Protein AF-E3QUU0-F1 (afdb_monomer_lite)

Radius of gyration: 34.32 Å; chains: 1; bounding box: 123×73×67 Å

Organism: Colletotrichum graminicola (strain M1.001 / M2 / FGSC 10212) (NCBI:txid645133)

Sequence (269 aa):
MKAAVILLALCVGRSSGSIHFFNAFPFRAAAGNSTETRGNNVVAQKGRLGEKVLPSDPSASVFDPPSEFGDSRPTGGCTGVWCERRQKTRNEIQAGSCISGRDRTTKSGNLCEFSCRYGFCLESLCECTARGARIAVPGEREVHVAAKDDADRDLNHLCQFSCKYGNCPEDVCTIRARPQPDYPVDYRERVREESARKCFIYKEPKHWEAQKQRCELACSKELEQARKEGRTFTAICVGFWPLDKPIPWQKLGEEHTVALGTCYCYHQQ

Structure (mmCIF, N/CA/C/O backbone):
data_AF-E3QUU0-F1
#
_entry.id   AF-E3QUU0-F1
#
loop_
_atom_site.group_PDB
_atom_site.id
_atom_site.type_symbol
_atom_site.label_atom_id
_atom_site.label_alt_id
_atom_site.label_comp_id
_atom_site.label_asym_id
_atom_site.label_entity_id
_atom_site.label_seq_id
_atom_site.pdbx_PDB_ins_code
_atom_site.Cartn_x
_atom_site.Cartn_y
_atom_site.Cartn_z
_atom_site.occupancy
_atom_site.B_iso_or_equiv
_atom_site.auth_seq_id
_atom_site.auth_comp_id
_atom_site.auth_asym_id
_atom_site.auth_atom_id
_atom_site.pdbx_PDB_model_num
ATOM 1 N N . MET A 1 1 ? 82.787 1.253 -13.641 1.00 37.00 1 MET A N 1
ATOM 2 C CA . MET A 1 1 ? 82.809 2.680 -13.234 1.00 37.00 1 MET A CA 1
ATOM 3 C C . MET A 1 1 ? 81.442 2.957 -12.607 1.00 37.00 1 MET A C 1
ATOM 5 O O . MET A 1 1 ? 80.468 2.517 -13.193 1.00 37.00 1 MET A O 1
ATOM 9 N N . LYS A 1 2 ? 81.334 3.312 -11.313 1.00 33.41 2 LYS A N 1
ATOM 10 C CA . LYS A 1 2 ? 81.182 4.703 -10.804 1.00 33.41 2 LYS A CA 1
ATOM 11 C C . LYS A 1 2 ? 80.224 5.541 -11.680 1.00 33.41 2 LYS A C 1
ATOM 13 O O . LYS A 1 2 ? 80.520 5.667 -12.858 1.00 33.41 2 LYS A O 1
ATOM 18 N N . ALA A 1 3 ? 79.156 6.182 -11.206 1.00 36.50 3 ALA A N 1
ATOM 19 C CA . ALA A 1 3 ? 78.490 6.247 -9.890 1.00 36.50 3 ALA A CA 1
ATOM 20 C C . ALA A 1 3 ? 77.002 6.673 -10.143 1.00 36.50 3 ALA A C 1
ATOM 22 O O . ALA A 1 3 ? 76.623 6.766 -11.306 1.00 36.50 3 ALA A O 1
ATOM 23 N N . ALA A 1 4 ? 76.090 6.932 -9.196 1.00 37.94 4 ALA A N 1
ATOM 24 C CA . ALA A 1 4 ? 76.155 7.091 -7.736 1.00 37.94 4 ALA A CA 1
ATOM 25 C C . ALA A 1 4 ? 74.800 6.706 -7.071 1.00 37.94 4 ALA A C 1
ATOM 27 O O . ALA A 1 4 ? 73.898 6.208 -7.737 1.00 37.94 4 ALA A O 1
ATOM 28 N N . VAL A 1 5 ? 74.653 6.978 -5.769 1.00 37.69 5 VAL A N 1
ATOM 29 C CA . VAL A 1 5 ? 73.402 6.938 -4.983 1.00 37.69 5 VAL A CA 1
ATOM 30 C C . VAL A 1 5 ? 73.206 8.311 -4.333 1.00 37.69 5 VAL A C 1
ATOM 32 O O . VAL A 1 5 ? 74.176 8.858 -3.813 1.00 37.69 5 VAL A O 1
ATOM 35 N N . ILE A 1 6 ? 71.975 8.833 -4.294 1.00 40.75 6 ILE A N 1
ATOM 36 C CA . ILE A 1 6 ? 71.545 9.862 -3.326 1.00 40.75 6 ILE A CA 1
ATOM 37 C C . ILE A 1 6 ? 70.217 9.404 -2.705 1.00 40.75 6 ILE A C 1
ATOM 39 O O . ILE A 1 6 ? 69.402 8.763 -3.365 1.00 40.75 6 ILE A O 1
ATOM 43 N N . LEU A 1 7 ? 70.055 9.668 -1.409 1.00 35.34 7 LEU A N 1
ATOM 44 C CA . LEU A 1 7 ? 69.057 9.084 -0.509 1.00 35.34 7 LEU A CA 1
ATOM 45 C C . LEU A 1 7 ? 68.412 10.203 0.337 1.00 35.34 7 LEU A C 1
ATOM 47 O O . LEU A 1 7 ? 69.000 11.276 0.449 1.00 35.34 7 LEU A O 1
ATOM 51 N N . LEU A 1 8 ? 67.288 9.888 1.003 1.00 35.19 8 LEU A N 1
ATOM 52 C CA . LEU A 1 8 ? 66.528 10.699 1.988 1.00 35.19 8 LEU A CA 1
ATOM 53 C C . LEU A 1 8 ? 65.557 11.756 1.388 1.00 35.19 8 LEU A C 1
ATOM 55 O O . LEU A 1 8 ? 65.848 12.349 0.361 1.00 35.19 8 LEU A O 1
ATOM 59 N N . ALA A 1 9 ? 64.372 12.022 1.968 1.00 36.31 9 ALA A N 1
ATOM 60 C CA . ALA A 1 9 ? 63.839 11.589 3.270 1.00 36.31 9 ALA A CA 1
ATOM 61 C C . ALA A 1 9 ? 62.324 11.249 3.282 1.00 36.31 9 ALA A C 1
ATOM 63 O O . ALA A 1 9 ? 61.500 11.960 2.723 1.00 36.31 9 ALA A O 1
ATOM 64 N N . LEU A 1 10 ? 62.006 10.169 4.006 1.00 36.34 10 LEU A N 1
ATOM 65 C CA . LEU A 1 10 ? 60.897 9.970 4.960 1.00 36.34 10 LEU A CA 1
ATOM 66 C C . LEU A 1 10 ? 59.613 10.832 4.876 1.00 36.34 10 LEU A C 1
ATOM 68 O O . LEU A 1 10 ? 59.622 12.023 5.176 1.00 36.34 10 LEU A O 1
ATOM 72 N N . CYS A 1 11 ? 58.468 10.141 4.817 1.00 34.50 11 CYS A N 1
ATOM 73 C CA . CYS A 1 11 ? 57.373 10.382 5.766 1.00 34.50 11 CYS A CA 1
ATOM 74 C C . CYS A 1 11 ? 56.768 9.050 6.237 1.00 34.50 11 CYS A C 1
ATOM 76 O O . CYS A 1 11 ? 56.644 8.101 5.466 1.00 34.50 11 CYS A O 1
ATOM 78 N N . VAL A 1 12 ? 56.445 8.971 7.530 1.00 38.41 12 VAL A N 1
ATOM 79 C CA . VAL A 1 12 ? 56.012 7.750 8.229 1.00 38.41 12 VAL A CA 1
ATOM 80 C C . VAL A 1 12 ? 54.505 7.801 8.485 1.00 38.41 12 VAL A C 1
ATOM 82 O O . VAL A 1 12 ? 54.002 8.805 8.975 1.00 38.41 12 VAL A O 1
ATOM 85 N N . GLY A 1 13 ? 53.802 6.692 8.240 1.00 31.94 13 GLY A N 1
ATOM 86 C CA . GLY A 1 13 ? 52.407 6.487 8.648 1.00 31.94 13 GLY A CA 1
ATOM 87 C C . GLY A 1 13 ? 52.161 5.009 8.959 1.00 31.94 13 GLY A C 1
ATOM 88 O O . GLY A 1 13 ? 52.315 4.164 8.083 1.00 31.94 13 GLY A O 1
ATOM 89 N N . ARG A 1 14 ? 51.849 4.682 10.220 1.00 38.72 14 ARG A N 1
ATOM 90 C CA . ARG A 1 14 ? 51.864 3.312 10.771 1.00 38.72 14 ARG A CA 1
ATOM 91 C C . ARG A 1 14 ? 50.617 3.051 11.622 1.00 38.72 14 ARG A C 1
ATOM 93 O O . ARG A 1 14 ? 50.450 3.724 12.631 1.00 38.72 14 ARG A O 1
ATOM 100 N N . SER A 1 15 ? 49.814 2.045 11.265 1.00 33.91 15 SER A N 1
ATOM 101 C CA . SER A 1 15 ? 48.864 1.322 12.143 1.00 33.91 15 SER A CA 1
ATOM 102 C C . SER A 1 15 ? 48.292 0.129 11.347 1.00 33.91 15 SER A C 1
ATOM 104 O O . SER A 1 15 ? 47.663 0.353 10.321 1.00 33.91 15 SER A O 1
ATOM 106 N N . SER A 1 16 ? 48.701 -1.127 11.565 1.00 37.28 16 SER A N 1
ATOM 107 C CA . SER A 1 16 ? 48.337 -2.039 12.674 1.00 37.28 16 SER A CA 1
ATOM 108 C C . SER A 1 16 ? 46.896 -2.578 12.582 1.00 37.28 16 SER A C 1
ATOM 110 O O . SER A 1 16 ? 45.948 -1.836 12.807 1.00 37.28 16 SER A O 1
ATOM 112 N N . GLY A 1 17 ? 46.732 -3.885 12.316 1.00 31.66 17 GLY A N 1
ATOM 113 C CA . GLY A 1 17 ? 45.420 -4.559 12.278 1.00 31.66 17 GLY A CA 1
ATOM 114 C C . GLY A 1 17 ? 45.507 -6.070 12.007 1.00 31.66 17 GLY A C 1
ATOM 115 O O . GLY A 1 17 ? 45.698 -6.486 10.872 1.00 31.66 17 GLY A O 1
ATOM 116 N N . SER A 1 18 ? 45.395 -6.869 13.068 1.00 35.62 18 SER A N 1
ATOM 117 C CA . SER A 1 18 ? 45.561 -8.329 13.183 1.00 35.62 18 SER A CA 1
ATOM 118 C C . SER A 1 18 ? 45.049 -9.237 12.049 1.00 35.62 18 SER A C 1
ATOM 120 O O . SER A 1 18 ? 43.899 -9.152 11.626 1.00 35.62 18 SER A O 1
ATOM 122 N N . ILE A 1 19 ? 45.861 -10.244 11.703 1.00 34.22 19 ILE A N 1
ATOM 123 C CA . ILE A 1 19 ? 45.423 -11.471 11.019 1.00 34.22 19 ILE A CA 1
ATOM 124 C C . ILE A 1 19 ? 44.888 -12.446 12.077 1.00 34.22 19 ILE A C 1
ATOM 126 O O . ILE A 1 19 ? 45.630 -12.823 12.983 1.00 34.22 19 ILE A O 1
ATOM 130 N N . HIS A 1 20 ? 43.645 -12.909 11.933 1.00 32.62 20 HIS A N 1
ATOM 131 C CA . HIS A 1 20 ? 43.120 -14.054 12.682 1.00 32.62 20 HIS A CA 1
ATOM 132 C C . HIS A 1 20 ? 42.850 -15.231 11.739 1.00 32.62 20 HIS A C 1
ATOM 134 O O . HIS A 1 20 ? 41.988 -15.164 10.866 1.00 32.62 20 HIS A O 1
ATOM 140 N N . PHE A 1 21 ? 43.565 -16.335 11.959 1.00 33.16 21 PHE A N 1
ATOM 141 C CA . PHE A 1 21 ? 43.096 -17.669 11.579 1.00 33.16 21 PHE A CA 1
ATOM 142 C C . PHE A 1 21 ? 41.827 -17.997 12.375 1.00 33.16 21 PHE A C 1
ATOM 144 O O . PHE A 1 21 ? 41.833 -17.759 13.578 1.00 33.16 21 PHE A O 1
ATOM 151 N N . PHE A 1 22 ? 40.822 -18.635 11.759 1.00 30.91 22 PHE A N 1
ATOM 152 C CA . PHE A 1 22 ? 40.114 -19.769 12.376 1.00 30.91 22 PHE A CA 1
ATOM 153 C C . PHE A 1 22 ? 39.277 -20.572 11.353 1.00 30.91 22 PHE A C 1
ATOM 155 O O . PHE A 1 22 ? 38.343 -20.061 10.751 1.00 30.91 22 PHE A O 1
ATOM 162 N N . ASN A 1 23 ? 39.649 -21.849 11.211 1.00 32.81 23 ASN A N 1
ATOM 163 C CA . ASN A 1 23 ? 38.895 -23.031 10.764 1.00 32.81 23 ASN A CA 1
ATOM 164 C C . ASN A 1 23 ? 37.903 -22.962 9.584 1.00 32.81 23 ASN A C 1
ATOM 166 O O . ASN A 1 23 ? 36.764 -22.520 9.705 1.00 32.81 23 ASN A O 1
ATOM 170 N N . ALA A 1 24 ? 38.272 -23.675 8.515 1.00 34.16 24 ALA A N 1
ATOM 171 C CA . ALA A 1 24 ? 37.313 -24.370 7.661 1.00 34.16 24 ALA A CA 1
ATOM 172 C C . ALA A 1 24 ? 36.796 -25.652 8.351 1.00 34.16 24 ALA A C 1
ATOM 174 O O . ALA A 1 24 ? 37.571 -26.362 8.993 1.00 34.16 24 ALA A O 1
ATOM 175 N N . PHE A 1 25 ? 35.519 -25.991 8.152 1.00 29.81 25 PHE A N 1
ATOM 176 C CA . PHE A 1 25 ? 34.964 -27.326 8.415 1.00 29.81 25 PHE A CA 1
ATOM 177 C C . PHE A 1 25 ? 33.944 -27.692 7.317 1.00 29.81 25 PHE A C 1
ATOM 179 O O . PHE A 1 25 ? 33.122 -26.843 6.970 1.00 29.81 25 PHE A O 1
ATOM 186 N N . PRO A 1 26 ? 33.972 -28.916 6.750 1.00 44.12 26 PRO A N 1
ATOM 187 C CA . PRO A 1 26 ? 33.093 -29.303 5.646 1.00 44.12 26 PRO A CA 1
ATOM 188 C C . PRO A 1 26 ? 31.901 -30.170 6.090 1.00 44.12 26 PRO A C 1
ATOM 190 O O . PRO A 1 26 ? 32.075 -31.151 6.807 1.00 44.12 26 PRO A O 1
ATOM 193 N N . PHE A 1 27 ? 30.711 -29.893 5.551 1.00 31.00 27 PHE A N 1
ATOM 194 C CA . PHE A 1 27 ? 29.578 -30.830 5.458 1.00 31.00 27 PHE A CA 1
ATOM 195 C C . PHE A 1 27 ? 28.912 -30.590 4.091 1.00 31.00 27 PHE A C 1
ATOM 197 O O . PHE A 1 27 ? 28.464 -29.485 3.815 1.00 31.00 27 PHE A O 1
ATOM 204 N N . ARG A 1 28 ? 29.091 -31.463 3.091 1.00 31.45 28 ARG A N 1
ATOM 205 C CA . ARG A 1 28 ? 28.549 -32.828 2.899 1.00 31.45 28 ARG A CA 1
ATOM 206 C C . ARG A 1 28 ? 27.078 -32.803 2.463 1.00 31.45 28 ARG A C 1
ATOM 208 O O . ARG A 1 28 ? 26.207 -32.359 3.197 1.00 31.45 28 ARG A O 1
ATOM 215 N N . ALA A 1 29 ? 26.846 -33.293 1.245 1.00 32.16 29 ALA A N 1
ATOM 216 C CA . ALA A 1 29 ? 25.560 -33.283 0.558 1.00 32.16 29 ALA A CA 1
ATOM 217 C C . ALA A 1 29 ? 24.521 -34.243 1.166 1.00 32.16 29 ALA A C 1
ATOM 219 O O . ALA A 1 29 ? 24.875 -35.269 1.751 1.00 32.16 29 ALA A O 1
ATOM 220 N N . ALA A 1 30 ? 23.246 -33.949 0.905 1.00 34.31 30 ALA A N 1
ATOM 221 C CA . ALA A 1 30 ? 22.124 -34.878 0.998 1.00 34.31 30 ALA A CA 1
ATOM 222 C C . ALA A 1 30 ? 21.246 -34.730 -0.259 1.00 34.31 30 ALA A C 1
ATOM 224 O O . ALA A 1 30 ? 21.165 -33.644 -0.833 1.00 34.31 30 ALA A O 1
ATOM 225 N N . ALA A 1 31 ? 20.638 -35.829 -0.703 1.00 31.95 31 ALA A N 1
ATOM 226 C CA . ALA A 1 31 ? 19.878 -35.923 -1.949 1.00 31.95 31 ALA A CA 1
ATOM 227 C C . ALA A 1 31 ? 18.398 -36.259 -1.692 1.00 31.95 31 ALA A C 1
ATOM 229 O O . ALA A 1 31 ? 18.047 -36.739 -0.616 1.00 31.95 31 ALA A O 1
ATOM 230 N N . GLY A 1 32 ? 17.565 -36.088 -2.722 1.00 28.52 32 GLY A N 1
ATOM 231 C CA . GLY A 1 32 ? 16.150 -36.478 -2.734 1.00 28.52 32 GLY A CA 1
ATOM 232 C C . GLY A 1 32 ? 15.180 -35.320 -2.427 1.00 28.52 32 GLY A C 1
ATOM 233 O O . GLY A 1 32 ? 15.544 -34.376 -1.739 1.00 28.52 32 GLY A O 1
ATOM 234 N N . ASN A 1 33 ? 13.935 -35.334 -2.914 1.00 30.58 33 ASN A N 1
ATOM 235 C CA . ASN A 1 33 ? 13.286 -36.377 -3.715 1.00 30.58 33 ASN A CA 1
ATOM 236 C C . ASN A 1 33 ? 12.201 -35.803 -4.652 1.00 30.58 33 ASN A C 1
ATOM 238 O O . AS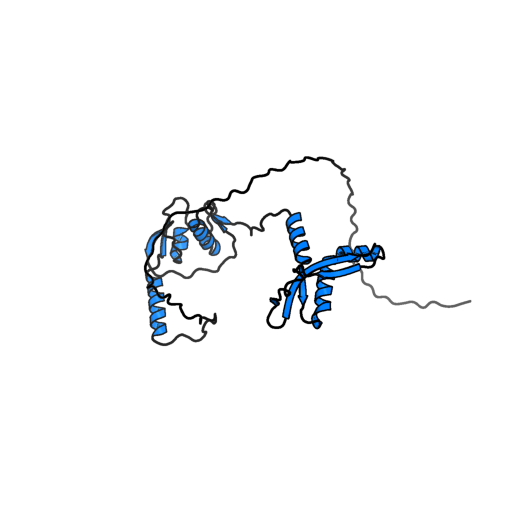N A 1 33 ? 11.697 -34.705 -4.427 1.00 30.58 33 ASN A O 1
ATOM 242 N N . SER A 1 34 ? 11.843 -36.563 -5.689 1.00 32.34 34 SER A N 1
ATOM 243 C CA . SER A 1 34 ? 10.792 -36.235 -6.661 1.00 32.34 34 SER A CA 1
ATOM 244 C C . SER A 1 34 ? 9.447 -36.863 -6.279 1.00 32.34 34 SER A C 1
ATOM 246 O O . SER A 1 34 ? 9.392 -38.069 -6.064 1.00 32.34 34 SER A O 1
ATOM 248 N N . THR A 1 35 ? 8.376 -36.064 -6.297 1.00 32.53 35 THR A N 1
ATOM 249 C CA . THR A 1 35 ? 6.951 -36.453 -6.436 1.00 32.53 35 THR A CA 1
ATOM 250 C C . THR A 1 35 ? 6.224 -35.194 -6.925 1.00 32.53 35 THR A C 1
ATOM 252 O O . THR A 1 35 ? 6.213 -34.192 -6.218 1.00 32.53 35 THR A O 1
ATOM 255 N N . GLU A 1 36 ? 5.829 -35.059 -8.189 1.00 31.75 36 GLU A N 1
ATOM 256 C CA . GLU A 1 36 ? 4.650 -35.665 -8.831 1.00 31.75 36 GLU A CA 1
ATOM 257 C C . GLU A 1 36 ? 3.333 -35.480 -8.052 1.00 31.75 36 GLU A C 1
ATOM 259 O O . GLU A 1 36 ? 3.015 -36.252 -7.150 1.00 31.75 36 GLU A O 1
ATOM 264 N N . THR A 1 37 ? 2.511 -34.520 -8.500 1.00 32.25 37 THR A N 1
ATOM 265 C CA . THR A 1 37 ? 1.069 -34.500 -8.205 1.00 32.25 37 THR A CA 1
ATOM 266 C C . THR A 1 37 ? 0.256 -33.999 -9.401 1.00 32.25 37 THR A C 1
ATOM 268 O O . THR A 1 37 ? 0.052 -32.808 -9.622 1.00 32.25 37 THR A O 1
ATOM 271 N N . ARG A 1 38 ? -0.198 -34.982 -10.182 1.00 30.58 38 ARG A N 1
ATOM 272 C CA . ARG A 1 38 ? -1.470 -35.065 -10.922 1.00 30.58 38 ARG A CA 1
ATOM 273 C C . ARG A 1 38 ? -2.454 -33.894 -10.695 1.00 30.58 38 ARG A C 1
ATOM 275 O O . ARG A 1 38 ? -2.877 -33.646 -9.569 1.00 30.58 38 ARG A O 1
ATOM 282 N N . GLY A 1 39 ? -2.868 -33.232 -11.778 1.00 30.09 39 GLY A N 1
ATOM 283 C CA . GLY A 1 39 ? -3.865 -32.152 -11.737 1.00 30.09 39 GLY A CA 1
ATOM 284 C C . GLY A 1 39 ? -5.319 -32.631 -11.617 1.00 30.09 39 GLY A C 1
ATOM 285 O O . GLY A 1 39 ? -5.592 -33.830 -11.606 1.00 30.09 39 GLY A O 1
ATOM 286 N N . ASN A 1 40 ? -6.259 -31.679 -11.598 1.00 33.84 40 ASN A N 1
ATOM 287 C CA . ASN A 1 40 ? -7.701 -31.929 -11.681 1.00 33.84 40 ASN A CA 1
ATOM 288 C C . ASN A 1 40 ? -8.403 -30.882 -12.563 1.00 33.84 40 ASN A C 1
ATOM 290 O O . ASN A 1 40 ? -8.191 -29.682 -12.407 1.00 33.84 40 ASN A O 1
ATOM 294 N N . ASN A 1 41 ? -9.273 -31.356 -13.458 1.00 33.50 41 ASN A N 1
ATOM 295 C CA . ASN A 1 41 ? -10.221 -30.541 -14.221 1.00 33.50 41 ASN A CA 1
ATOM 296 C C . ASN A 1 41 ? -11.538 -30.400 -13.444 1.00 33.50 41 ASN A C 1
ATOM 298 O O . ASN A 1 41 ? -12.108 -31.416 -13.057 1.00 33.50 41 ASN A O 1
ATOM 302 N N . VAL A 1 42 ? -12.084 -29.183 -13.344 1.00 33.34 42 VAL A N 1
ATOM 303 C CA . VAL A 1 42 ? -13.523 -28.930 -13.115 1.00 33.34 42 VAL A CA 1
ATOM 304 C C . VAL A 1 42 ? -13.901 -27.701 -13.955 1.00 33.34 42 VAL A C 1
ATOM 306 O O . VAL A 1 42 ? -13.531 -26.580 -13.632 1.00 33.34 42 VAL A O 1
ATOM 309 N N . VAL A 1 43 ? -14.344 -27.911 -15.197 1.00 32.09 43 VAL A N 1
ATOM 310 C CA . VAL A 1 43 ? -15.760 -27.845 -15.620 1.00 32.09 43 VAL A CA 1
ATOM 311 C C . VAL A 1 43 ? -16.416 -26.484 -15.353 1.00 32.09 43 VAL A C 1
ATOM 313 O O . VAL A 1 43 ? -16.779 -26.144 -14.232 1.00 32.09 43 VAL A O 1
ATOM 316 N N . ALA A 1 44 ? -16.648 -25.743 -16.438 1.00 29.92 44 ALA A N 1
ATOM 317 C CA . ALA A 1 44 ? -17.494 -24.557 -16.439 1.00 29.92 44 ALA A CA 1
ATOM 318 C C . ALA A 1 44 ? -18.980 -24.937 -16.314 1.00 29.92 44 ALA A C 1
ATOM 320 O O . ALA A 1 44 ? -19.442 -25.867 -16.978 1.00 29.92 44 ALA A O 1
ATOM 321 N N . GLN A 1 45 ? -19.751 -24.157 -15.555 1.00 32.44 45 GLN A N 1
ATOM 322 C CA . GLN A 1 45 ? -21.214 -24.184 -15.610 1.00 32.44 45 GLN A CA 1
ATOM 323 C C . GLN A 1 45 ? -21.786 -22.793 -15.886 1.00 32.44 45 GLN A C 1
ATOM 325 O O . GLN A 1 45 ? -21.289 -21.771 -15.421 1.00 32.44 45 GLN A O 1
ATOM 330 N N . LYS A 1 46 ? -22.840 -22.783 -16.702 1.00 31.22 46 LYS A N 1
ATOM 331 C CA . LYS A 1 46 ? -23.491 -21.604 -17.274 1.00 31.22 46 LYS A CA 1
ATOM 332 C C . LYS A 1 46 ? -24.945 -21.617 -16.804 1.00 31.22 46 LYS A C 1
ATOM 334 O O . LYS A 1 46 ? -25.722 -22.437 -17.279 1.00 31.22 46 LYS A O 1
ATOM 339 N N . GLY A 1 47 ? -25.294 -20.736 -15.868 1.00 29.02 47 GLY A N 1
ATOM 340 C CA . GLY A 1 47 ? -26.645 -20.584 -15.312 1.00 29.02 47 GLY A CA 1
ATOM 341 C C . GLY A 1 47 ? -27.196 -19.185 -15.586 1.00 29.02 47 GLY A C 1
ATOM 342 O O . GLY A 1 47 ? -26.448 -18.210 -15.554 1.00 29.02 47 GLY A O 1
ATOM 343 N N . ARG A 1 48 ? -28.485 -19.080 -15.920 1.00 30.14 48 ARG A N 1
ATOM 344 C CA . ARG A 1 48 ? -29.129 -17.867 -16.451 1.00 30.14 48 ARG A CA 1
ATOM 345 C C . ARG A 1 48 ? -30.527 -17.720 -15.850 1.00 30.14 48 ARG A C 1
ATOM 347 O O . ARG A 1 48 ? -31.298 -18.655 -16.005 1.00 30.14 48 ARG A O 1
ATOM 354 N N . LEU A 1 49 ? -30.847 -16.505 -15.377 1.00 28.14 49 LEU A N 1
ATOM 355 C CA . LEU A 1 49 ? -32.180 -15.993 -14.987 1.00 28.14 49 LEU A CA 1
ATOM 356 C C . LEU A 1 49 ? -32.889 -16.782 -13.857 1.00 28.14 49 LEU A C 1
ATOM 358 O O . LEU A 1 49 ? -32.921 -18.000 -13.863 1.00 28.14 49 LEU A O 1
ATOM 362 N N . GLY A 1 50 ? -33.528 -16.148 -12.877 1.00 27.88 50 GLY A N 1
ATOM 363 C CA . GLY A 1 50 ? -33.662 -14.717 -12.593 1.00 27.88 50 GLY A CA 1
ATOM 364 C C . GLY A 1 50 ? -34.959 -14.468 -11.826 1.00 27.88 50 GLY A C 1
ATOM 365 O O . GLY A 1 50 ? -35.973 -15.074 -12.158 1.00 27.88 50 GLY A O 1
ATOM 366 N N . GLU A 1 51 ? -34.954 -13.564 -10.846 1.00 32.28 51 GLU A N 1
ATOM 367 C CA . GLU A 1 51 ? -36.180 -13.183 -10.136 1.00 32.28 51 GLU A CA 1
ATOM 368 C C . GLU A 1 51 ? -36.277 -11.666 -9.947 1.00 32.28 51 GLU A C 1
ATOM 370 O O . GLU A 1 51 ? -35.281 -10.944 -10.018 1.00 32.28 51 GLU A O 1
ATOM 375 N N . LYS A 1 52 ? -37.515 -11.173 -9.874 1.00 30.94 52 LYS A N 1
ATOM 376 C CA . LYS A 1 52 ? -37.877 -9.793 -10.222 1.00 30.94 52 LYS A CA 1
ATOM 377 C C . LYS A 1 52 ? -37.813 -8.859 -9.016 1.00 30.94 52 LYS A C 1
ATOM 379 O O . LYS A 1 52 ? -38.362 -9.175 -7.968 1.00 30.94 52 LYS A O 1
ATOM 384 N N . VAL A 1 53 ? -37.322 -7.641 -9.241 1.00 33.91 53 VAL A N 1
ATOM 385 C CA . VAL A 1 53 ? -37.682 -6.462 -8.440 1.00 33.91 53 VAL A CA 1
ATOM 386 C C . VAL A 1 53 ? -38.242 -5.409 -9.399 1.00 33.91 53 VAL A C 1
ATOM 388 O O . VAL A 1 53 ? -37.637 -5.121 -10.431 1.00 33.91 53 VAL A O 1
ATOM 391 N N . LEU A 1 54 ? -39.436 -4.902 -9.089 1.00 34.72 54 LEU A N 1
ATOM 392 C CA . LEU A 1 54 ? -40.140 -3.825 -9.801 1.00 34.72 54 LEU A CA 1
ATOM 393 C C . LEU A 1 54 ? -40.134 -2.546 -8.923 1.00 34.72 54 LEU A C 1
ATOM 395 O O . LEU A 1 54 ? -39.664 -2.611 -7.787 1.00 34.72 54 LEU A O 1
ATOM 399 N N . PRO A 1 55 ? -40.491 -1.368 -9.466 1.00 39.03 55 PRO A N 1
ATOM 400 C CA . PRO A 1 55 ? -39.645 -0.184 -9.335 1.00 39.03 55 PRO A CA 1
ATOM 401 C C . PRO A 1 55 ? -39.986 0.706 -8.137 1.00 39.03 55 PRO A C 1
ATOM 403 O O . PRO A 1 55 ? -41.119 0.731 -7.666 1.00 39.03 55 PRO A O 1
ATOM 406 N N . SER A 1 56 ? -39.008 1.516 -7.731 1.00 34.66 56 SER A N 1
ATOM 407 C CA . SER A 1 56 ? -39.206 2.716 -6.911 1.00 34.66 56 SER A CA 1
ATOM 408 C C . SER A 1 56 ? -38.966 3.976 -7.747 1.00 34.66 56 SER A C 1
ATOM 410 O O . SER A 1 56 ? -38.049 4.003 -8.571 1.00 34.66 56 SER A O 1
ATOM 412 N N . ASP A 1 57 ? -39.784 5.003 -7.525 1.00 33.91 57 ASP A N 1
ATOM 413 C CA . ASP A 1 57 ? -39.934 6.169 -8.403 1.00 33.91 57 ASP A CA 1
ATOM 414 C C . ASP A 1 57 ? -38.698 7.085 -8.559 1.00 33.91 57 ASP A C 1
ATOM 416 O O . ASP A 1 57 ? -37.872 7.208 -7.648 1.00 33.91 57 ASP A O 1
ATOM 420 N N . PRO A 1 58 ? -38.577 7.794 -9.702 1.00 39.91 58 PRO A N 1
ATOM 421 C CA . PRO A 1 58 ? -37.446 8.663 -10.007 1.00 39.91 58 PRO A CA 1
ATOM 422 C C . PRO A 1 58 ? -37.648 10.097 -9.481 1.00 39.91 58 PRO A C 1
ATOM 424 O O . PRO A 1 58 ? -37.917 11.019 -10.251 1.00 39.91 58 PRO A O 1
ATOM 427 N N . SER A 1 59 ? -37.473 10.326 -8.176 1.00 40.97 59 SER A N 1
ATOM 428 C CA . SER A 1 59 ? -37.419 11.695 -7.629 1.00 40.97 59 SER A CA 1
ATOM 429 C C . SER A 1 59 ? -36.557 11.831 -6.368 1.00 40.97 59 SER A C 1
ATOM 431 O O . SER A 1 59 ? -37.037 12.195 -5.296 1.00 40.97 59 SER A O 1
ATOM 433 N N . ALA A 1 60 ? -35.255 11.582 -6.507 1.00 33.78 60 ALA A N 1
ATOM 434 C CA . ALA A 1 60 ? -34.244 12.031 -5.553 1.00 33.78 60 ALA A CA 1
ATOM 435 C C . ALA A 1 60 ? -33.047 12.588 -6.331 1.00 33.78 60 ALA A C 1
ATOM 437 O O . ALA A 1 60 ? -32.140 11.857 -6.723 1.00 33.78 60 ALA A O 1
ATOM 438 N N . SER A 1 61 ? -33.071 13.895 -6.601 1.00 37.91 61 SER A N 1
ATOM 439 C CA . SER A 1 61 ? -31.926 14.607 -7.165 1.00 37.91 61 SER A CA 1
ATOM 440 C C . SER A 1 61 ? -30.750 14.505 -6.199 1.00 37.91 61 SER A C 1
ATOM 442 O O . SER A 1 61 ? -30.827 15.020 -5.079 1.00 37.91 61 SER A O 1
ATOM 444 N N . VAL A 1 62 ? -29.667 13.864 -6.639 1.00 34.06 62 VAL A N 1
ATOM 445 C CA . VAL A 1 62 ? -28.385 13.894 -5.936 1.00 34.06 62 VAL A CA 1
ATOM 446 C C . VAL A 1 62 ? -27.943 15.354 -5.860 1.00 34.06 62 VAL A C 1
ATOM 448 O O . VAL A 1 62 ? -27.642 15.974 -6.876 1.00 34.06 62 VAL A O 1
ATOM 451 N N . PHE A 1 63 ? -27.950 15.920 -4.655 1.00 34.75 63 PHE A N 1
ATOM 452 C CA . PHE A 1 63 ? -27.264 17.178 -4.390 1.00 34.75 63 PHE A CA 1
ATOM 453 C C . PHE A 1 63 ? -25.779 16.858 -4.236 1.00 34.75 63 PHE A C 1
ATOM 455 O O . PHE A 1 63 ? -25.312 16.561 -3.136 1.00 34.75 63 PHE A O 1
ATOM 462 N N . ASP A 1 64 ? -25.055 16.891 -5.353 1.00 33.50 64 ASP A N 1
ATOM 463 C CA . ASP A 1 64 ? -23.597 16.870 -5.339 1.00 33.50 64 ASP A CA 1
ATOM 464 C C . ASP A 1 64 ? -23.094 18.098 -4.556 1.00 33.50 64 ASP A C 1
ATOM 466 O O . ASP A 1 64 ? -23.389 19.236 -4.942 1.00 33.50 64 ASP A O 1
ATOM 470 N N . PRO A 1 65 ? -22.356 17.929 -3.442 1.00 43.31 65 PRO A N 1
ATOM 471 C CA . PRO A 1 65 ? -21.685 19.053 -2.811 1.00 43.31 65 PRO A CA 1
ATOM 472 C C . PRO A 1 65 ? -20.560 19.536 -3.745 1.00 43.31 65 PRO A C 1
ATOM 474 O O . PRO A 1 65 ? -19.802 18.706 -4.254 1.00 43.31 65 PRO A O 1
ATOM 477 N N . PRO A 1 66 ? -20.411 20.854 -3.980 1.00 37.16 66 PRO A N 1
ATOM 478 C CA . PRO A 1 66 ? -19.428 21.363 -4.928 1.00 37.16 66 PRO A CA 1
ATOM 479 C C . PRO A 1 66 ? -18.004 20.978 -4.516 1.00 37.16 66 PRO A C 1
ATOM 481 O O . PRO A 1 66 ? -17.581 21.180 -3.375 1.00 37.16 66 PRO A O 1
ATOM 484 N N . SER A 1 67 ? -17.258 20.440 -5.479 1.00 39.94 67 SER A N 1
ATOM 485 C CA . SER A 1 67 ? -15.891 19.944 -5.332 1.00 39.94 67 SER A CA 1
ATOM 486 C C . SER A 1 67 ? -14.854 21.075 -5.278 1.00 39.94 67 SER A C 1
ATOM 488 O O . SER A 1 67 ? -13.936 21.120 -6.092 1.00 39.94 67 SER A O 1
ATOM 490 N N . GLU A 1 68 ? -14.987 21.982 -4.308 1.00 42.94 68 GLU A N 1
ATOM 491 C CA . GLU A 1 68 ? -14.006 23.033 -4.006 1.00 42.94 68 GLU A CA 1
ATOM 492 C C . GLU A 1 68 ? -13.660 23.062 -2.510 1.00 42.94 68 GLU A C 1
ATOM 494 O O . GLU A 1 68 ? -13.895 24.030 -1.791 1.00 42.94 68 GLU A O 1
ATOM 499 N N . PHE A 1 69 ? -13.044 21.978 -2.037 1.00 43.56 69 PHE A N 1
ATOM 500 C CA . PHE A 1 69 ? -12.200 22.014 -0.842 1.00 43.56 69 PHE A CA 1
ATOM 501 C C . PHE A 1 69 ? -10.787 21.572 -1.218 1.00 43.56 69 PHE A C 1
ATOM 503 O O . PHE A 1 69 ? -10.399 20.419 -1.044 1.00 43.56 69 PHE A O 1
ATOM 510 N N . GLY A 1 70 ? -10.019 22.523 -1.756 1.00 35.22 70 GLY A N 1
ATOM 511 C CA . GLY A 1 70 ? -8.566 22.407 -1.782 1.00 35.22 70 GLY A CA 1
ATOM 512 C C . GLY A 1 70 ? -8.034 22.322 -0.350 1.00 35.22 70 GLY A C 1
ATOM 513 O O . GLY A 1 70 ? -8.527 23.014 0.541 1.00 35.22 70 GLY A O 1
ATOM 514 N N . ASP A 1 71 ? -7.035 21.470 -0.127 1.00 43.88 71 ASP A N 1
ATOM 515 C CA . ASP A 1 71 ? -6.546 21.103 1.210 1.00 43.88 71 ASP A CA 1
ATOM 516 C C . ASP A 1 71 ? -5.588 22.161 1.809 1.00 43.88 71 ASP A C 1
ATOM 518 O O . ASP A 1 71 ? -4.527 21.873 2.366 1.00 43.88 71 ASP A O 1
ATOM 522 N N . SER A 1 72 ? -5.945 23.440 1.660 1.00 39.66 72 SER A N 1
ATOM 523 C CA . SER A 1 72 ? -5.254 24.574 2.261 1.00 39.66 72 SER A CA 1
ATOM 524 C C . SER A 1 72 ? -5.940 24.955 3.572 1.00 39.66 72 SER A C 1
ATOM 526 O O . SER A 1 72 ? -6.995 25.588 3.604 1.00 39.66 72 SER A O 1
ATOM 528 N N . ARG A 1 73 ? -5.313 24.599 4.702 1.00 48.53 73 ARG A N 1
ATOM 529 C CA . ARG A 1 73 ? -5.706 25.140 6.014 1.00 48.53 73 ARG A CA 1
ATOM 530 C C . ARG A 1 73 ? -5.624 26.671 5.949 1.00 48.53 73 ARG A C 1
ATOM 532 O O . ARG A 1 73 ? -4.516 27.181 5.769 1.00 48.53 73 ARG A O 1
ATOM 539 N N . PRO A 1 74 ? -6.724 27.420 6.145 1.00 45.28 74 PRO A N 1
ATOM 540 C CA . PRO A 1 74 ? -6.634 28.866 6.236 1.00 45.28 74 PRO A CA 1
ATOM 541 C C . PRO A 1 74 ? -5.865 29.213 7.511 1.00 45.28 74 PRO A C 1
ATOM 543 O O . PRO A 1 74 ? -6.320 28.928 8.618 1.00 45.28 74 PRO A O 1
ATOM 546 N N . THR A 1 75 ? -4.689 29.819 7.362 1.00 51.12 75 THR A N 1
ATOM 547 C CA . THR A 1 75 ? -3.958 30.446 8.474 1.00 51.12 75 THR A CA 1
ATOM 548 C C . THR A 1 75 ? -4.610 31.762 8.910 1.00 51.12 75 THR A C 1
ATOM 550 O O . THR A 1 75 ? -4.325 32.261 9.996 1.00 51.12 75 THR A O 1
ATOM 553 N N . GLY A 1 76 ? -5.528 32.299 8.098 1.00 53.25 76 GLY A N 1
ATOM 554 C CA . GLY A 1 76 ? -6.432 33.379 8.477 1.00 53.25 76 GLY A CA 1
ATOM 555 C C . GLY A 1 76 ? -7.555 32.881 9.386 1.00 53.25 76 GLY A C 1
ATOM 556 O O . GLY A 1 76 ? -8.301 31.966 9.029 1.00 53.25 76 GLY A O 1
ATOM 557 N N . GLY A 1 77 ? -7.692 33.512 10.554 1.00 61.31 77 GLY A N 1
ATOM 558 C CA . GLY A 1 77 ? -8.809 33.279 11.465 1.00 61.31 77 GLY A CA 1
ATOM 559 C C . GLY A 1 77 ? -10.148 33.530 10.772 1.00 61.31 77 GLY A C 1
ATOM 560 O O . GLY A 1 77 ? -10.335 34.525 10.076 1.00 61.31 77 GLY A O 1
ATOM 561 N N . CYS A 1 78 ? -11.084 32.609 10.955 1.00 58.00 78 CYS A N 1
ATOM 562 C CA . CYS A 1 78 ? -12.382 32.657 10.308 1.00 58.00 78 CYS A CA 1
ATOM 563 C C . CYS A 1 78 ? -13.295 33.695 11.008 1.00 58.00 78 CYS A C 1
ATOM 565 O O . CYS A 1 78 ? -13.483 33.621 12.225 1.00 58.00 78 CYS A O 1
ATOM 567 N N . THR A 1 79 ? -13.871 34.648 10.259 1.00 67.19 79 THR A N 1
ATOM 568 C CA . THR A 1 79 ? -14.717 35.744 10.783 1.00 67.19 79 THR A CA 1
ATOM 569 C C . THR A 1 79 ? -16.188 35.669 10.327 1.00 67.19 79 THR A C 1
ATOM 571 O O . THR A 1 79 ? -16.518 35.095 9.289 1.00 67.19 79 THR A O 1
ATOM 574 N N . GLY A 1 80 ? -17.101 36.245 11.120 1.00 73.38 80 GLY A N 1
ATOM 575 C CA . GLY A 1 80 ? -18.533 36.370 10.801 1.00 73.38 80 GLY A CA 1
ATOM 576 C C . GLY A 1 80 ? -19.398 35.122 11.053 1.00 73.38 80 GLY A C 1
ATOM 577 O O . GLY A 1 80 ? -18.940 34.108 11.578 1.00 73.38 80 GLY A O 1
ATOM 578 N N . VAL A 1 81 ? -20.670 35.197 10.639 1.00 72.38 81 VAL A N 1
ATOM 579 C CA . VAL A 1 81 ? -21.765 34.246 10.963 1.00 72.38 81 VAL A CA 1
ATOM 580 C C . VAL A 1 81 ? -21.452 32.777 10.628 1.00 72.38 81 VAL A C 1
ATOM 582 O O . VAL A 1 81 ? -21.892 31.857 11.320 1.00 72.38 81 VAL A O 1
ATOM 585 N N . TRP A 1 82 ? -20.658 32.525 9.583 1.00 57.00 82 TRP A N 1
ATOM 586 C CA . TRP A 1 82 ? -20.200 31.176 9.217 1.00 57.00 82 TRP A CA 1
ATOM 587 C C . TRP A 1 82 ? -19.339 30.526 10.305 1.00 57.00 82 TRP A C 1
ATOM 589 O O . TRP A 1 82 ? -19.352 29.308 10.486 1.00 57.00 82 TRP A O 1
ATOM 599 N N . CYS A 1 83 ? -18.612 31.347 11.053 1.00 66.19 83 CYS A N 1
ATOM 600 C CA . CYS A 1 83 ? -17.641 30.933 12.052 1.00 66.19 83 CYS A CA 1
ATOM 601 C C . CYS A 1 83 ? -18.335 30.672 13.377 1.00 66.19 83 CYS A C 1
ATOM 603 O O . CYS A 1 83 ? -18.117 29.620 13.964 1.00 66.19 83 CYS A O 1
ATOM 605 N N . GLU A 1 84 ? -19.266 31.544 13.760 1.00 66.00 84 GLU A N 1
ATOM 606 C CA . GLU A 1 84 ? -20.198 31.323 14.868 1.00 66.00 84 GLU A CA 1
ATOM 607 C C . GLU A 1 84 ? -21.002 30.035 14.661 1.00 66.00 84 GLU A C 1
ATOM 609 O O . GLU A 1 84 ? -21.071 29.204 15.562 1.00 66.00 84 GLU A O 1
ATOM 614 N N . ARG A 1 85 ? -21.535 29.793 13.452 1.00 70.44 85 ARG A N 1
ATOM 615 C CA . ARG A 1 85 ? -22.255 28.547 13.137 1.00 70.44 85 ARG A CA 1
ATOM 616 C C . ARG A 1 85 ? -21.352 27.315 13.255 1.00 70.44 85 ARG A C 1
ATOM 618 O O . ARG A 1 85 ? -21.771 26.318 13.836 1.00 70.44 85 ARG A O 1
ATOM 625 N N . ARG A 1 86 ? -20.114 27.376 12.748 1.00 70.69 86 ARG A N 1
ATOM 626 C CA . ARG A 1 86 ? -19.142 26.263 12.801 1.00 70.69 86 ARG A CA 1
ATOM 627 C C . ARG A 1 86 ? -18.571 26.027 14.205 1.00 70.69 86 ARG A C 1
ATOM 629 O O . ARG A 1 86 ? -18.247 24.896 14.554 1.00 70.69 86 ARG A O 1
ATOM 636 N N . GLN A 1 87 ? -18.435 27.080 15.008 1.00 65.06 87 GLN A N 1
ATOM 637 C CA . GLN A 1 87 ? -18.058 27.010 16.420 1.00 65.06 87 GLN A CA 1
ATOM 638 C C . GLN A 1 87 ? -19.209 26.452 17.253 1.00 65.06 87 GLN A C 1
ATOM 640 O O . GLN A 1 87 ? -18.978 25.555 18.051 1.00 65.06 87 GLN A O 1
ATOM 645 N N . LYS A 1 88 ? -20.448 26.897 17.014 1.00 69.12 88 LYS A N 1
ATOM 646 C CA . LYS A 1 88 ? -21.648 26.354 17.655 1.00 69.12 88 LYS A CA 1
ATOM 647 C C . LYS A 1 88 ? -21.774 24.852 17.402 1.00 69.12 88 LYS A C 1
ATOM 649 O O . LYS A 1 88 ? -21.794 24.101 18.370 1.00 69.12 88 LYS A O 1
ATOM 654 N N . THR A 1 89 ? -21.708 24.396 16.147 1.00 69.06 89 THR A N 1
ATOM 655 C CA . THR A 1 89 ? -21.755 22.951 15.853 1.00 69.06 89 THR A CA 1
ATOM 656 C C . THR A 1 89 ? -20.569 22.186 16.443 1.00 69.06 89 THR A C 1
ATOM 658 O O . THR A 1 89 ? -20.753 21.077 16.935 1.00 69.06 89 THR A O 1
ATOM 661 N N . ARG A 1 90 ? -19.356 22.761 16.475 1.00 67.44 90 ARG A N 1
ATOM 662 C CA . ARG A 1 90 ? -18.204 22.147 17.163 1.00 67.44 90 ARG A CA 1
ATOM 663 C C . ARG A 1 90 ? -18.449 22.001 18.666 1.00 67.44 90 ARG A C 1
ATOM 665 O O . ARG A 1 90 ? -18.177 20.935 19.207 1.00 67.44 90 ARG A O 1
ATOM 672 N N . ASN A 1 91 ? -18.957 23.044 19.314 1.00 63.78 91 ASN A N 1
ATOM 673 C CA . ASN A 1 91 ? -19.198 23.085 20.753 1.00 63.78 91 ASN A CA 1
ATOM 674 C C . ASN A 1 91 ? -20.370 22.173 21.150 1.00 63.78 91 ASN A C 1
ATOM 676 O O . ASN A 1 91 ? -20.304 21.530 22.190 1.00 63.78 91 ASN A O 1
ATOM 680 N N . GLU A 1 92 ? -21.399 22.054 20.307 1.00 65.69 92 GLU A N 1
ATOM 681 C CA . GLU A 1 92 ? -22.514 21.111 20.473 1.00 65.69 92 GLU A CA 1
ATOM 682 C C . GLU A 1 92 ? -22.048 19.656 20.296 1.00 65.69 92 GLU A C 1
ATOM 684 O O . GLU A 1 92 ? -22.329 18.815 21.149 1.00 65.69 92 GLU A O 1
ATOM 689 N N . ILE A 1 93 ? -21.248 19.362 19.260 1.00 64.06 93 ILE A N 1
ATOM 690 C CA . ILE A 1 93 ? -20.621 18.040 19.072 1.00 64.06 93 ILE A CA 1
ATOM 691 C C . ILE A 1 93 ? -19.684 17.708 20.241 1.00 64.06 93 ILE A C 1
ATOM 693 O O . ILE A 1 93 ? -19.643 16.561 20.687 1.00 64.06 93 ILE A O 1
ATOM 697 N N . GLN A 1 94 ? -18.944 18.692 20.763 1.00 63.00 94 GLN A N 1
ATOM 698 C CA . GLN A 1 94 ? -18.141 18.514 21.969 1.00 63.00 94 GLN A CA 1
ATOM 699 C C . GLN A 1 94 ? -19.039 18.217 23.169 1.00 63.00 94 GLN A C 1
ATOM 701 O O . GLN A 1 94 ? -18.847 17.172 23.766 1.00 63.00 94 GLN A O 1
ATOM 706 N N . ALA A 1 95 ? -20.033 19.047 23.492 1.00 63.28 95 ALA A N 1
ATOM 707 C CA . ALA A 1 95 ? -20.882 18.877 24.675 1.00 63.28 95 ALA A CA 1
ATOM 708 C C . ALA A 1 95 ? -21.731 17.588 24.672 1.00 63.28 95 ALA A C 1
ATOM 710 O O . ALA A 1 95 ? -22.038 17.067 25.742 1.00 63.28 95 ALA A O 1
ATOM 711 N N . GLY A 1 96 ? -22.103 17.069 23.496 1.00 79.44 96 GLY A N 1
ATOM 712 C CA . GLY A 1 96 ? -22.903 15.845 23.349 1.00 79.44 96 GLY A CA 1
ATOM 713 C C . GLY A 1 96 ? -22.112 14.544 23.166 1.00 79.44 96 GLY A C 1
ATOM 714 O O . GLY A 1 96 ? -22.721 13.473 23.144 1.00 79.44 96 GLY A O 1
ATOM 715 N N . SER A 1 97 ? -20.783 14.602 23.021 1.00 87.12 97 SER A N 1
ATOM 716 C CA . SER A 1 97 ? -19.953 13.403 22.833 1.00 87.12 97 SER A CA 1
ATOM 717 C C . SER A 1 97 ? -20.004 12.491 24.061 1.00 87.12 97 SER A C 1
ATOM 719 O O . SER A 1 97 ? -20.074 12.965 25.194 1.00 87.12 97 SER A O 1
ATOM 721 N N . CYS A 1 98 ? -19.916 11.174 23.859 1.00 91.12 98 CYS A N 1
ATOM 722 C CA . CYS A 1 98 ? -19.593 10.280 24.968 1.00 91.12 98 CYS A CA 1
ATOM 723 C C . CYS A 1 98 ? -18.173 10.584 25.472 1.00 91.12 98 CYS A C 1
ATOM 725 O O . CYS A 1 98 ? -17.288 10.802 24.647 1.00 91.12 98 CYS A O 1
ATOM 727 N N . ILE A 1 99 ? -17.979 10.617 26.795 1.00 92.75 99 ILE A N 1
ATOM 728 C CA . ILE A 1 99 ? -16.687 10.878 27.467 1.00 92.75 99 ILE A CA 1
ATOM 729 C C . ILE A 1 99 ? -16.326 9.848 28.536 1.00 92.75 99 ILE A C 1
ATOM 731 O O . ILE A 1 99 ? -15.200 9.834 29.023 1.00 92.75 99 ILE A O 1
ATOM 735 N N . SER A 1 100 ? -17.262 8.985 28.912 1.00 91.06 100 SER A N 1
ATOM 736 C CA . SER A 1 100 ? -16.989 7.797 29.711 1.00 91.06 100 SER A CA 1
ATOM 737 C C . SER A 1 100 ? -17.913 6.694 29.235 1.00 91.06 100 SER A C 1
ATOM 739 O O . SER A 1 100 ? -19.089 6.941 28.959 1.00 91.06 100 SER A O 1
ATOM 741 N N . GLY A 1 101 ? -17.372 5.493 29.105 1.00 91.19 101 GLY A N 1
ATOM 742 C CA . GLY A 1 101 ? -18.123 4.322 28.702 1.00 91.19 101 GLY A CA 1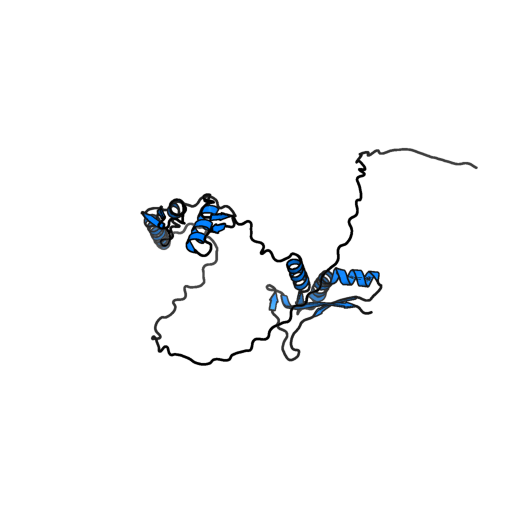
ATOM 743 C C . GLY A 1 101 ? -17.492 3.068 29.274 1.00 91.19 101 GLY A C 1
ATOM 744 O O . GLY A 1 101 ? -16.291 3.032 29.529 1.00 91.19 101 GLY A O 1
ATOM 745 N N . ARG A 1 102 ? -18.327 2.057 29.485 1.00 91.56 102 ARG A N 1
ATOM 746 C CA . ARG A 1 102 ? -17.939 0.737 29.984 1.00 91.56 102 ARG A CA 1
ATOM 747 C C . ARG A 1 102 ? -18.215 -0.316 28.925 1.00 91.56 102 ARG A C 1
ATOM 749 O O . ARG A 1 102 ? -19.066 -0.130 28.059 1.00 91.56 102 ARG A O 1
ATOM 756 N N . ASP A 1 103 ? -17.525 -1.429 29.010 1.00 91.00 103 ASP A N 1
ATOM 757 C CA . ASP A 1 103 ? -17.580 -2.484 28.015 1.00 91.00 103 ASP A CA 1
ATOM 758 C C . ASP A 1 103 ? -18.918 -3.248 28.109 1.00 91.00 103 ASP A C 1
ATOM 760 O O . ASP A 1 103 ? -19.363 -3.657 29.185 1.00 91.00 103 ASP A O 1
ATOM 764 N N . ARG A 1 104 ? -19.597 -3.415 26.966 1.00 89.06 104 ARG A N 1
ATOM 765 C CA . ARG A 1 104 ? -20.817 -4.237 26.814 1.00 89.06 104 ARG A CA 1
ATOM 766 C C . ARG A 1 104 ? -20.486 -5.712 26.640 1.00 89.06 104 ARG A C 1
ATOM 768 O O . ARG A 1 104 ? -21.341 -6.568 26.853 1.00 89.06 104 ARG A O 1
ATOM 775 N N . THR A 1 105 ? -19.257 -5.999 26.221 1.00 81.00 105 THR A N 1
ATOM 776 C CA . THR A 1 105 ? -18.730 -7.347 26.028 1.00 81.00 105 THR A CA 1
ATOM 777 C C . THR A 1 105 ? -17.589 -7.591 27.007 1.00 81.00 105 THR A C 1
ATOM 779 O O . THR A 1 105 ? -16.850 -6.676 27.356 1.00 81.00 105 THR A O 1
ATOM 782 N N . THR A 1 106 ? -17.376 -8.845 27.393 1.00 79.81 106 THR A N 1
ATOM 783 C CA . THR A 1 106 ? -16.202 -9.250 28.183 1.00 79.81 106 THR A CA 1
ATOM 784 C C . THR A 1 106 ? -14.901 -9.281 27.370 1.00 79.81 106 THR A C 1
ATOM 786 O O . THR A 1 106 ? -13.857 -9.615 27.918 1.00 79.81 106 THR A O 1
ATOM 789 N N . LYS A 1 107 ? -14.945 -8.955 26.067 1.00 75.69 107 LYS A N 1
ATOM 790 C CA . LYS A 1 107 ? -13.794 -8.996 25.151 1.00 75.69 107 LYS A CA 1
ATOM 791 C C . LYS A 1 107 ? -13.053 -7.667 25.031 1.00 75.69 107 LYS A C 1
ATOM 793 O O . LYS A 1 107 ? -11.940 -7.657 24.525 1.00 75.69 107 LYS A O 1
ATOM 798 N N . SER A 1 108 ? -13.666 -6.554 25.429 1.00 77.69 108 SER A N 1
ATOM 799 C CA . SER A 1 108 ? -13.147 -5.207 25.153 1.00 77.69 108 SER A CA 1
ATOM 800 C C . SER A 1 108 ? -12.167 -4.682 26.221 1.00 77.69 108 SER A C 1
ATOM 802 O O . SER A 1 108 ? -11.489 -3.682 25.988 1.00 77.69 108 SER A O 1
ATOM 804 N N . GLY A 1 109 ? -11.990 -5.396 27.339 1.00 79.19 109 GLY A N 1
ATOM 805 C CA . GLY A 1 109 ? -10.986 -5.080 28.363 1.00 79.19 109 GLY A CA 1
ATOM 806 C C . GLY A 1 109 ? -11.244 -3.724 29.022 1.00 79.19 109 GLY A C 1
ATOM 807 O O . GLY A 1 109 ? -12.318 -3.514 29.565 1.00 79.19 109 GLY A O 1
ATOM 808 N N . ASN A 1 110 ? -10.264 -2.815 28.948 1.00 84.88 110 ASN A N 1
ATOM 809 C CA . ASN A 1 110 ? -10.391 -1.409 29.368 1.00 84.88 110 ASN A CA 1
ATOM 810 C C . ASN A 1 110 ? -10.362 -0.442 28.156 1.00 84.88 110 ASN A C 1
ATOM 812 O O . ASN A 1 110 ? -9.964 0.723 28.276 1.00 84.88 110 ASN A O 1
ATOM 816 N N . LEU A 1 111 ? -10.694 -0.923 26.948 1.00 92.31 111 LEU A N 1
ATOM 817 C CA . LEU A 1 111 ? -10.621 -0.122 25.719 1.00 92.31 111 LEU A CA 1
ATOM 818 C C . LEU A 1 111 ? -11.736 0.923 25.648 1.00 92.31 111 LEU A C 1
ATOM 820 O O . LEU A 1 111 ? -11.487 2.028 25.154 1.00 92.31 111 LEU A O 1
ATOM 824 N N . CYS A 1 112 ? -12.937 0.608 26.146 1.00 93.25 112 CYS A N 1
ATOM 825 C CA . CYS A 1 112 ? -14.056 1.547 26.157 1.00 93.25 112 CYS A CA 1
ATOM 826 C C . CYS A 1 112 ? -13.784 2.744 27.077 1.00 93.25 112 CYS A C 1
ATOM 828 O O . CYS A 1 112 ? -13.890 3.884 26.623 1.00 93.25 112 CYS A O 1
ATOM 830 N N . GLU A 1 113 ? -13.340 2.522 28.320 1.00 91.62 113 GLU A N 1
ATOM 831 C CA . GLU A 1 113 ? -13.047 3.619 29.258 1.00 91.62 113 GLU A CA 1
ATOM 832 C C . GLU A 1 113 ? -12.013 4.600 28.681 1.00 91.62 113 GLU A C 1
ATOM 834 O O . GLU A 1 113 ? -12.189 5.820 28.737 1.00 91.62 113 GLU A O 1
ATOM 839 N N . PHE A 1 114 ? -10.951 4.078 28.061 1.00 92.56 114 PHE A N 1
ATOM 840 C CA . PHE A 1 114 ? -9.925 4.902 27.428 1.00 92.56 114 PHE A CA 1
ATOM 841 C C . PHE A 1 114 ? -10.451 5.642 26.192 1.00 92.56 114 PHE A C 1
ATOM 843 O O . PHE A 1 114 ? -10.280 6.856 26.076 1.00 92.56 114 PHE A O 1
ATOM 850 N N . SER A 1 115 ? -11.082 4.924 25.260 1.00 93.50 115 SER A N 1
ATOM 851 C CA . SER A 1 115 ? -11.435 5.456 23.936 1.00 93.50 115 SER A CA 1
ATOM 852 C C . SER A 1 115 ? -12.606 6.437 23.991 1.00 93.50 115 SER A C 1
ATOM 854 O O . SER A 1 115 ? -12.585 7.475 23.320 1.00 93.50 115 SER A O 1
ATOM 856 N N . CYS A 1 116 ? -13.594 6.174 24.854 1.00 93.06 116 CYS A N 1
ATOM 857 C CA . CYS A 1 116 ? -14.746 7.048 25.032 1.00 93.06 116 CYS A CA 1
ATOM 858 C C . CYS A 1 116 ? -14.332 8.433 25.563 1.00 93.06 116 CYS A C 1
ATOM 860 O O . CYS A 1 116 ? -14.902 9.416 25.113 1.00 93.06 116 CYS A O 1
ATOM 862 N N . ARG A 1 117 ? -13.277 8.576 26.384 1.00 91.56 117 ARG A N 1
ATOM 863 C CA . ARG A 1 117 ? -12.777 9.897 26.853 1.00 91.56 117 ARG A CA 1
ATOM 864 C C . ARG A 1 117 ? -12.379 10.859 25.727 1.00 91.56 117 ARG A C 1
ATOM 866 O O . ARG A 1 117 ? -12.492 12.076 25.881 1.00 91.56 117 ARG A O 1
ATOM 873 N N . TYR A 1 118 ? -11.966 10.319 24.584 1.00 91.19 118 TYR A N 1
ATOM 874 C CA . TYR A 1 118 ? -11.608 11.075 23.381 1.00 91.19 118 TYR A CA 1
ATOM 875 C C . TYR A 1 118 ? -12.760 11.176 22.365 1.00 91.19 118 TYR A C 1
ATOM 877 O O . TYR A 1 118 ? -12.578 11.698 21.265 1.00 91.19 118 TYR A O 1
ATOM 885 N N . GLY A 1 119 ? -13.955 10.690 22.715 1.00 89.69 119 GLY A N 1
ATOM 886 C CA . GLY A 1 119 ? -15.117 10.616 21.830 1.00 89.69 119 GLY A CA 1
ATOM 887 C C . GLY A 1 119 ? -15.088 9.452 20.831 1.00 89.69 119 GLY A C 1
ATOM 888 O O . GLY A 1 119 ? -15.927 9.423 19.935 1.00 89.69 119 GLY A O 1
ATOM 889 N N . PHE A 1 120 ? -14.161 8.495 20.964 1.00 91.81 120 PHE A N 1
ATOM 890 C CA . PHE A 1 120 ? -14.092 7.291 20.128 1.00 91.81 120 PHE A CA 1
ATOM 891 C C . PHE A 1 120 ? -14.802 6.122 20.829 1.00 91.81 120 PHE A C 1
ATOM 893 O O . PHE A 1 120 ? -14.185 5.173 21.301 1.00 91.81 120 PHE A O 1
ATOM 900 N N . CYS A 1 121 ? -16.122 6.237 20.971 1.00 91.75 121 CYS A N 1
ATOM 901 C CA . CYS A 1 121 ? -16.955 5.292 21.715 1.00 91.75 121 CYS A CA 1
ATOM 902 C C . CYS A 1 121 ? -17.862 4.522 20.741 1.00 91.75 121 CYS A C 1
ATOM 904 O O . CYS A 1 121 ? -18.854 5.072 20.266 1.00 91.75 121 CYS A O 1
ATOM 906 N N . LEU A 1 122 ? -17.511 3.278 20.401 1.00 91.12 122 LEU A N 1
ATOM 907 C CA . LEU A 1 122 ? -18.306 2.448 19.487 1.00 91.12 122 LEU A CA 1
ATOM 908 C C . LEU A 1 122 ? -19.454 1.779 20.254 1.00 91.12 122 LEU A C 1
ATOM 910 O O . LEU A 1 122 ? -19.216 0.884 21.059 1.00 91.12 122 LEU A O 1
ATOM 914 N N . GLU A 1 123 ? -20.699 2.199 20.012 1.00 88.81 123 GLU A N 1
ATOM 915 C CA . GLU A 1 123 ? -21.882 1.747 20.777 1.00 88.81 123 GLU A CA 1
ATOM 916 C C . GLU A 1 123 ? -22.195 0.240 20.629 1.00 88.81 123 GLU A C 1
ATOM 918 O O . GLU A 1 123 ? -22.913 -0.343 21.448 1.00 88.81 123 GLU A O 1
ATOM 923 N N . SER A 1 124 ? -21.628 -0.421 19.615 1.00 89.12 124 SER A N 1
ATOM 924 C CA . SER A 1 124 ? -21.649 -1.880 19.446 1.00 89.12 124 SER A CA 1
ATOM 925 C C . SER A 1 124 ? -20.924 -2.616 20.579 1.00 89.12 124 SER A C 1
ATOM 927 O O . SER A 1 124 ? -21.400 -3.658 21.028 1.00 89.12 124 SER A O 1
ATOM 929 N N . LEU A 1 125 ? -19.824 -2.049 21.086 1.00 90.50 125 LEU A N 1
ATOM 930 C CA . LEU A 1 125 ? -18.962 -2.651 22.109 1.00 90.50 125 LEU A CA 1
ATOM 931 C C . LEU A 1 125 ? -18.971 -1.902 23.446 1.00 90.50 125 LEU A C 1
ATOM 933 O O . LEU A 1 125 ? -18.723 -2.518 24.480 1.00 90.50 125 LEU A O 1
ATOM 937 N N . CYS A 1 126 ? -19.294 -0.609 23.446 1.00 92.81 126 CYS A N 1
ATOM 938 C CA . CYS A 1 126 ? -19.236 0.276 24.607 1.00 92.81 126 CYS A CA 1
ATOM 939 C C . CYS A 1 126 ? -20.622 0.824 24.978 1.00 92.81 126 CYS A C 1
ATOM 941 O O . CYS A 1 126 ? -21.395 1.248 24.124 1.00 92.81 126 CYS A O 1
ATOM 943 N N . GLU A 1 127 ? -20.931 0.866 26.269 1.00 92.62 127 GLU A N 1
ATOM 944 C CA . GLU A 1 127 ? -22.102 1.529 26.835 1.00 92.62 127 GLU A CA 1
ATOM 945 C C . GLU A 1 127 ? -21.672 2.883 27.392 1.00 92.62 127 GLU A C 1
ATOM 947 O O . GLU A 1 127 ? -20.839 2.951 28.296 1.00 92.62 127 GLU A O 1
ATOM 952 N N . CYS A 1 128 ? -22.234 3.967 26.856 1.00 92.81 128 CYS A N 1
ATOM 953 C CA . CYS A 1 128 ? -21.900 5.313 27.300 1.00 92.81 128 CYS A CA 1
ATOM 954 C C . CYS A 1 128 ? -22.492 5.610 28.687 1.00 92.81 128 CYS A C 1
ATOM 956 O O . CYS A 1 128 ? -23.713 5.662 28.840 1.00 92.81 128 CYS A O 1
ATOM 958 N N . THR A 1 129 ? -21.634 5.861 29.676 1.00 92.12 129 THR A N 1
ATOM 959 C CA . THR A 1 129 ? -22.017 6.174 31.063 1.00 92.12 129 THR A CA 1
ATOM 960 C C . THR A 1 129 ? -22.036 7.677 31.345 1.00 92.12 129 THR A C 1
ATOM 962 O O . THR A 1 129 ? -22.791 8.120 32.208 1.00 92.12 129 THR A O 1
ATOM 965 N N . ALA A 1 130 ? -21.260 8.481 30.607 1.00 91.06 130 ALA A N 1
ATOM 966 C CA . ALA A 1 130 ? -21.280 9.941 30.708 1.00 91.06 130 ALA A CA 1
ATOM 967 C C . ALA A 1 130 ? -21.054 10.626 29.351 1.00 91.06 130 ALA A C 1
ATOM 969 O O . ALA A 1 130 ? -20.213 10.201 28.554 1.00 91.06 130 ALA A O 1
ATOM 970 N N . ARG A 1 131 ? -21.769 11.735 29.123 1.00 91.25 131 ARG A N 1
ATOM 971 C CA . ARG A 1 131 ? -21.607 12.629 27.965 1.00 91.25 131 ARG A CA 1
ATOM 972 C C . ARG A 1 131 ? -21.096 14.002 28.403 1.00 91.25 131 ARG A C 1
ATOM 974 O O . ARG A 1 131 ? -21.373 14.433 29.520 1.00 91.25 131 ARG A O 1
ATOM 981 N N . GLY A 1 132 ? -20.341 14.667 27.537 1.00 88.31 132 GLY A N 1
ATOM 982 C CA . GLY A 1 132 ? -19.727 15.965 27.805 1.00 88.31 132 GLY A CA 1
ATOM 983 C C . GLY A 1 132 ? -18.590 16.276 26.834 1.00 88.31 132 GLY A C 1
ATOM 984 O O . GLY A 1 132 ? -18.361 15.544 25.876 1.00 88.31 132 GLY A O 1
ATOM 985 N N . ALA A 1 133 ? -17.850 17.355 27.094 1.00 86.75 133 ALA A N 1
ATOM 986 C CA . ALA A 1 133 ? -16.759 17.808 26.232 1.00 86.75 133 ALA A CA 1
ATOM 987 C C . ALA A 1 133 ? -15.599 16.796 26.156 1.00 86.75 133 ALA A C 1
ATOM 989 O O . ALA A 1 133 ? -14.843 16.634 27.115 1.00 86.75 133 ALA A O 1
ATOM 990 N N . ARG A 1 134 ? -15.422 16.153 24.992 1.00 84.31 134 ARG A N 1
ATOM 991 C CA . ARG A 1 134 ? -14.264 15.280 24.724 1.00 84.31 134 ARG A CA 1
ATOM 992 C C . ARG A 1 134 ? -12.937 16.040 24.818 1.00 84.31 134 ARG A C 1
ATOM 994 O O . ARG A 1 134 ? -12.829 17.171 24.334 1.00 84.31 134 ARG A O 1
ATOM 1001 N N . ILE A 1 135 ? -11.915 15.388 25.367 1.00 86.94 135 ILE A N 1
ATOM 1002 C CA . ILE A 1 135 ? -10.548 15.924 25.408 1.00 86.94 135 ILE A CA 1
ATOM 1003 C C . ILE A 1 135 ? -9.805 15.670 24.088 1.00 86.94 135 ILE A C 1
ATOM 1005 O O . ILE A 1 135 ? -10.185 14.808 23.294 1.00 86.94 135 ILE A O 1
ATOM 1009 N N . ALA A 1 136 ? -8.741 16.437 23.836 1.00 84.81 136 ALA A N 1
ATOM 1010 C CA . ALA A 1 136 ? -7.848 16.188 22.707 1.00 84.81 136 ALA A CA 1
ATOM 1011 C C . ALA A 1 136 ? -7.027 14.908 22.936 1.00 84.81 136 ALA A C 1
ATOM 1013 O O . ALA A 1 136 ? -6.617 14.624 24.062 1.00 84.81 136 ALA A O 1
ATOM 1014 N N . VAL A 1 137 ? -6.779 14.153 21.865 1.00 85.25 137 VAL A N 1
ATOM 1015 C CA . VAL A 1 137 ? -5.905 12.973 21.901 1.00 85.25 137 VAL A CA 1
ATOM 1016 C C . VAL A 1 137 ? -4.436 13.368 22.138 1.00 85.25 137 VAL A C 1
ATOM 1018 O O . VAL A 1 137 ? -4.020 14.440 21.687 1.00 85.25 137 VAL A O 1
ATOM 1021 N N . PRO A 1 138 ? -3.643 12.535 22.841 1.00 82.75 138 PRO A N 1
ATOM 1022 C CA . PRO A 1 138 ? -2.212 12.765 23.031 1.00 82.75 138 PRO A CA 1
ATOM 1023 C C . PRO A 1 138 ? -1.416 12.491 21.741 1.00 82.75 138 PRO A C 1
ATOM 1025 O O . PRO A 1 138 ? -1.977 12.151 20.700 1.00 82.75 138 PRO A O 1
ATOM 1028 N N . GLY A 1 139 ? -0.088 12.632 21.812 1.00 85.56 139 GLY A N 1
ATOM 1029 C CA . GLY A 1 139 ? 0.811 12.340 20.692 1.00 85.56 139 GLY A CA 1
ATOM 1030 C C . GLY A 1 139 ? 0.664 10.908 20.160 1.00 85.56 139 GLY A C 1
ATOM 1031 O O . GLY A 1 139 ? 0.530 9.952 20.924 1.00 85.56 139 GLY A O 1
ATOM 1032 N N . GLU A 1 140 ? 0.694 10.772 18.836 1.00 88.62 140 GLU A N 1
ATOM 1033 C CA . GLU A 1 140 ? 0.485 9.504 18.138 1.00 88.62 140 GLU A CA 1
ATOM 1034 C C . GLU A 1 140 ? 1.756 8.646 18.087 1.00 88.62 140 GLU A C 1
ATOM 1036 O O . GLU A 1 140 ? 2.852 9.153 17.845 1.00 88.62 140 GLU A O 1
ATOM 1041 N N . ARG A 1 141 ? 1.602 7.326 18.240 1.00 87.25 141 ARG A N 1
ATOM 1042 C CA . ARG A 1 141 ? 2.663 6.338 17.994 1.00 87.25 141 ARG A CA 1
ATOM 1043 C C . ARG A 1 141 ? 2.370 5.551 16.720 1.00 87.25 141 ARG A C 1
ATOM 1045 O O . ARG A 1 141 ? 1.241 5.110 16.512 1.00 87.25 141 ARG A O 1
ATOM 1052 N N . GLU A 1 142 ? 3.389 5.314 15.896 1.00 84.69 142 GLU A N 1
ATOM 1053 C CA . GLU A 1 142 ? 3.271 4.397 14.759 1.00 84.69 142 GLU A CA 1
ATOM 1054 C C . GLU A 1 142 ? 3.305 2.945 15.265 1.00 84.69 142 GLU A C 1
ATOM 1056 O O . GLU A 1 142 ? 4.365 2.394 15.557 1.00 84.69 142 GLU A O 1
ATOM 1061 N N . VAL A 1 143 ? 2.131 2.324 15.386 1.00 85.38 143 VAL A N 1
ATOM 1062 C CA . VAL A 1 143 ? 1.968 0.919 15.787 1.00 85.38 143 VAL A CA 1
ATOM 1063 C C . VAL A 1 143 ? 1.023 0.206 14.826 1.00 85.38 143 VAL A C 1
ATOM 1065 O O . VAL A 1 143 ? 0.011 0.765 14.408 1.00 85.38 143 VAL A O 1
ATOM 1068 N N . HIS A 1 144 ? 1.343 -1.041 14.485 1.00 87.06 144 HIS A N 1
ATOM 1069 C CA . HIS A 1 144 ? 0.475 -1.911 13.689 1.00 87.06 144 HIS A CA 1
ATOM 1070 C C . HIS A 1 144 ? -0.208 -2.882 14.652 1.00 87.06 144 HIS A C 1
ATOM 1072 O O . HIS A 1 144 ? 0.456 -3.594 15.401 1.00 87.06 144 HIS A O 1
ATOM 1078 N N . VAL A 1 145 ? -1.537 -2.854 14.710 1.00 89.69 145 VAL A N 1
ATOM 1079 C CA . VAL A 1 145 ? -2.310 -3.528 15.764 1.00 89.69 145 VAL A CA 1
ATOM 1080 C C . VAL A 1 145 ? -3.555 -4.171 15.175 1.00 89.69 145 VAL A C 1
ATOM 1082 O O . VAL A 1 145 ? -4.217 -3.588 14.316 1.00 89.69 145 VAL A O 1
ATOM 1085 N N . ALA A 1 146 ? -3.880 -5.356 15.681 1.00 90.06 146 ALA A N 1
ATOM 1086 C CA . ALA A 1 146 ? -5.180 -5.994 15.519 1.00 90.06 146 ALA A CA 1
ATOM 1087 C C . ALA A 1 146 ? -5.752 -6.361 16.897 1.00 90.06 146 ALA A C 1
ATOM 1089 O O . ALA A 1 146 ? -5.011 -6.441 17.882 1.00 90.06 146 ALA A O 1
ATOM 1090 N N . ALA A 1 147 ? -7.053 -6.620 16.962 1.00 90.94 147 ALA A N 1
ATOM 1091 C CA . ALA A 1 147 ? -7.620 -7.394 18.059 1.00 90.94 147 ALA A CA 1
ATOM 1092 C C . ALA A 1 147 ? -7.140 -8.858 17.977 1.00 90.94 147 ALA A C 1
ATOM 1094 O O . ALA A 1 147 ? -6.706 -9.319 16.917 1.00 90.94 147 ALA A O 1
ATOM 1095 N N . LYS A 1 148 ? -7.217 -9.605 19.084 1.00 89.31 148 LYS A N 1
ATOM 1096 C CA . LYS A 1 148 ? -7.041 -11.069 19.054 1.00 89.31 148 LYS A CA 1
ATOM 1097 C C . LYS A 1 148 ? -8.194 -11.777 18.353 1.00 89.31 148 LYS A C 1
ATOM 1099 O O . LYS A 1 148 ? -7.970 -12.760 17.659 1.00 89.31 148 LYS A O 1
ATOM 1104 N N . ASP A 1 149 ? -9.406 -11.264 18.536 1.00 87.94 149 ASP A N 1
ATOM 1105 C CA . ASP A 1 149 ? -10.575 -11.636 17.746 1.00 87.94 149 ASP A CA 1
ATOM 1106 C C . ASP A 1 149 ? -10.633 -10.715 16.521 1.00 87.94 149 ASP A C 1
ATOM 1108 O O . ASP A 1 149 ? -11.329 -9.699 16.515 1.00 87.94 149 ASP A O 1
ATOM 1112 N N . ASP A 1 150 ? -9.806 -11.005 15.513 1.00 82.12 150 ASP A N 1
ATOM 1113 C CA . ASP A 1 150 ? -9.648 -10.126 14.350 1.00 82.12 150 ASP A CA 1
ATOM 1114 C C . ASP A 1 150 ? -10.814 -10.197 13.346 1.00 82.12 150 ASP A C 1
ATOM 1116 O O . ASP A 1 150 ? -10.858 -9.396 12.409 1.00 82.12 150 ASP A O 1
ATOM 1120 N N . ALA A 1 151 ? -11.806 -11.058 13.594 1.00 86.06 151 ALA A N 1
ATOM 1121 C CA . ALA A 1 151 ? -13.100 -11.036 12.917 1.00 86.06 151 ALA A CA 1
ATOM 1122 C C . ALA A 1 151 ? -13.991 -9.864 13.380 1.00 86.06 151 ALA A C 1
ATOM 1124 O O . ALA A 1 151 ? -14.798 -9.357 12.593 1.00 86.06 151 ALA A O 1
ATOM 1125 N N . ASP A 1 152 ? -13.836 -9.399 14.626 1.00 88.88 152 ASP A N 1
ATOM 1126 C CA . ASP A 1 152 ? -14.569 -8.250 15.158 1.00 88.88 152 ASP A CA 1
ATOM 1127 C C . ASP A 1 152 ? -13.935 -6.936 14.669 1.00 88.88 152 ASP A C 1
ATOM 1129 O O . ASP A 1 152 ? -12.860 -6.504 15.102 1.00 88.88 152 ASP A O 1
ATOM 1133 N N . ARG A 1 153 ? -14.599 -6.288 13.708 1.00 91.69 153 ARG A N 1
ATOM 1134 C CA . ARG A 1 153 ? -14.117 -5.040 13.097 1.00 91.69 153 ARG A CA 1
ATOM 1135 C C . ARG A 1 153 ? -14.113 -3.870 14.074 1.00 91.69 153 ARG A C 1
ATOM 1137 O O . ARG A 1 153 ? -13.203 -3.047 14.013 1.00 91.69 153 ARG A O 1
ATOM 1144 N N . ASP A 1 154 ? -15.083 -3.802 14.977 1.00 92.19 154 ASP A N 1
ATOM 1145 C CA . ASP A 1 154 ? -15.182 -2.701 15.933 1.00 92.19 154 ASP A CA 1
ATOM 1146 C C . ASP A 1 154 ? -14.133 -2.857 17.038 1.00 92.19 154 ASP A C 1
ATOM 1148 O O . ASP A 1 154 ? -13.504 -1.875 17.443 1.00 92.19 154 ASP A O 1
ATOM 1152 N N . LEU A 1 155 ? -13.842 -4.095 17.448 1.00 92.31 155 LEU A N 1
ATOM 1153 C CA . LEU A 1 155 ? -12.777 -4.384 18.405 1.00 92.31 155 LEU A CA 1
ATOM 1154 C C . LEU A 1 155 ? -11.399 -4.101 17.796 1.00 92.31 155 LEU A C 1
ATOM 1156 O O . LEU A 1 155 ? -10.546 -3.504 18.454 1.00 92.31 155 LEU A O 1
ATOM 1160 N N . ASN A 1 156 ? -11.194 -4.440 16.517 1.00 92.38 156 ASN A N 1
ATOM 1161 C CA . ASN A 1 156 ? -10.004 -4.030 15.768 1.00 92.38 156 ASN A CA 1
ATOM 1162 C C . ASN A 1 156 ? -9.837 -2.503 15.754 1.00 92.38 156 ASN A C 1
ATOM 1164 O O . ASN A 1 156 ? -8.739 -2.016 16.029 1.00 92.38 156 ASN A O 1
ATOM 1168 N N . HIS A 1 157 ? -10.901 -1.741 15.476 1.00 93.00 157 HIS A N 1
ATOM 1169 C CA . HIS A 1 157 ? -10.850 -0.277 15.484 1.00 93.00 157 HIS A CA 1
ATOM 1170 C C . HIS A 1 157 ? -10.540 0.294 16.883 1.00 93.00 157 HIS A C 1
ATOM 1172 O O . HIS A 1 157 ? -9.707 1.195 16.996 1.00 93.00 157 HIS A O 1
ATOM 1178 N N . LEU A 1 158 ? -11.134 -0.250 17.956 1.00 93.00 158 LEU A N 1
ATOM 1179 C CA . LEU A 1 158 ? -10.816 0.133 19.342 1.00 93.00 158 LEU A CA 1
ATOM 1180 C C . LEU A 1 158 ? -9.360 -0.175 19.720 1.00 93.00 158 LEU A C 1
ATOM 1182 O O . LEU A 1 158 ? -8.703 0.665 20.341 1.00 93.00 158 LEU A O 1
ATOM 1186 N N . CYS A 1 159 ? -8.835 -1.338 19.325 1.00 93.56 159 CYS A N 1
ATOM 1187 C CA . CYS A 1 159 ? -7.432 -1.700 19.534 1.00 93.56 159 CYS A CA 1
ATOM 1188 C C . CYS A 1 159 ? -6.480 -0.779 18.758 1.00 93.56 159 CYS A C 1
ATOM 1190 O O . CYS A 1 159 ? -5.517 -0.269 19.332 1.00 93.56 159 CYS A O 1
ATOM 1192 N N . GLN A 1 160 ? -6.755 -0.515 17.476 1.00 92.38 160 GLN A N 1
ATOM 1193 C CA . GLN A 1 160 ? -5.960 0.406 16.658 1.00 92.38 160 GLN A CA 1
ATOM 1194 C C . GLN A 1 160 ? -5.927 1.810 17.267 1.00 92.38 160 GLN A C 1
ATOM 1196 O O . GLN A 1 160 ? -4.847 2.381 17.405 1.00 92.38 160 GLN A O 1
ATOM 1201 N N . PHE A 1 161 ? -7.079 2.342 17.690 1.00 93.50 161 PHE A N 1
ATOM 1202 C CA . PHE A 1 161 ? -7.155 3.629 18.377 1.00 93.50 161 PHE A CA 1
ATOM 1203 C C . PHE A 1 161 ? -6.357 3.611 19.689 1.00 93.50 161 PHE A C 1
ATOM 1205 O O . PHE A 1 161 ? -5.432 4.401 19.868 1.00 93.50 161 PHE A O 1
ATOM 1212 N N . SER A 1 162 ? -6.672 2.693 20.604 1.00 93.50 162 SER A N 1
ATOM 1213 C CA . SER A 1 162 ? -6.129 2.729 21.969 1.00 93.50 162 SER A CA 1
ATOM 1214 C C . SER A 1 162 ? -4.612 2.552 21.992 1.00 93.50 162 SER A C 1
ATOM 1216 O O . SER A 1 162 ? -3.891 3.339 22.615 1.00 93.50 162 SER A O 1
ATOM 1218 N N . CYS A 1 163 ? -4.103 1.581 21.229 1.00 92.81 163 CYS A N 1
ATOM 1219 C CA . CYS A 1 163 ? -2.676 1.296 21.172 1.00 92.81 163 CYS A CA 1
ATOM 1220 C C . CYS A 1 163 ? -1.872 2.439 20.529 1.00 92.81 163 CYS A C 1
ATOM 1222 O O . CYS A 1 163 ? -0.747 2.706 20.972 1.00 92.81 163 CYS A O 1
ATOM 1224 N N . LYS A 1 164 ? -2.447 3.162 19.552 1.00 92.81 164 LYS A N 1
ATOM 1225 C CA . LYS A 1 164 ? -1.847 4.363 18.937 1.00 92.81 164 LYS A CA 1
ATOM 1226 C C . LYS A 1 164 ? -1.568 5.466 19.964 1.00 92.81 164 LYS A C 1
ATOM 1228 O O . LYS A 1 164 ? -0.540 6.132 19.860 1.00 92.81 164 LYS A O 1
ATOM 1233 N N . TYR A 1 165 ? -2.427 5.609 20.976 1.00 92.25 165 TYR A N 1
ATOM 1234 C CA . TYR A 1 165 ? -2.378 6.695 21.969 1.00 92.25 165 TYR A CA 1
ATOM 1235 C C . TYR A 1 165 ? -1.836 6.310 23.353 1.00 92.25 165 TYR A C 1
ATOM 1237 O O . TYR A 1 165 ? -1.815 7.149 24.251 1.00 92.25 165 TYR A O 1
ATOM 1245 N N . GLY A 1 166 ? -1.391 5.068 23.555 1.00 88.62 166 GLY A N 1
ATOM 1246 C CA . GLY A 1 166 ? -0.743 4.652 24.806 1.00 88.62 166 GLY A CA 1
ATOM 1247 C C . GLY A 1 166 ? -1.246 3.323 25.357 1.00 88.62 166 GLY A C 1
ATOM 1248 O O . GLY A 1 166 ? -0.434 2.497 25.770 1.00 88.62 166 GLY A O 1
ATOM 1249 N N . ASN A 1 167 ? -2.560 3.108 25.314 1.00 90.88 167 ASN A N 1
ATOM 1250 C CA . ASN A 1 167 ? -3.253 2.045 26.033 1.00 90.88 167 ASN A CA 1
ATOM 1251 C C . ASN A 1 167 ? -3.411 0.787 25.165 1.00 90.88 167 ASN A C 1
ATOM 1253 O O . ASN A 1 167 ? -4.304 0.721 24.326 1.00 90.88 167 ASN A O 1
ATOM 1257 N N . CYS A 1 168 ? -2.532 -0.200 25.340 1.00 91.62 168 CYS A N 1
ATOM 1258 C CA . CYS A 1 168 ? -2.542 -1.431 24.547 1.00 91.62 168 CYS A CA 1
ATOM 1259 C C . CYS A 1 168 ? -2.621 -2.674 25.453 1.00 91.62 168 CYS A C 1
ATOM 1261 O O . CYS A 1 168 ? -1.581 -3.241 25.782 1.00 91.62 168 CYS A O 1
ATOM 1263 N N . PRO A 1 169 ? -3.827 -3.070 25.902 1.00 91.00 169 PRO A N 1
ATOM 1264 C CA . PRO A 1 169 ? -4.021 -4.282 26.698 1.00 91.00 169 PRO A CA 1
ATOM 1265 C C . PRO A 1 169 ? -3.661 -5.536 25.884 1.00 91.00 169 PRO A C 1
ATOM 1267 O O . PRO A 1 169 ? -4.329 -5.852 24.899 1.00 91.00 169 PRO A O 1
ATOM 1270 N N . GLU A 1 170 ? -2.594 -6.243 26.275 1.00 88.88 170 GLU A N 1
ATOM 1271 C CA . GLU A 1 170 ? -2.076 -7.435 25.574 1.00 88.88 170 GLU A CA 1
ATOM 1272 C C . GLU A 1 170 ? -3.008 -8.653 25.658 1.00 88.88 170 GLU A C 1
ATOM 1274 O O . GLU A 1 170 ? -2.854 -9.618 24.909 1.00 88.88 170 GLU A O 1
ATOM 1279 N N . ASP A 1 171 ? -3.981 -8.647 26.568 1.00 87.69 171 ASP A N 1
ATOM 1280 C CA . ASP A 1 171 ? -5.025 -9.660 26.686 1.00 87.69 171 ASP A CA 1
ATOM 1281 C C . ASP A 1 171 ? -6.062 -9.553 25.555 1.00 87.69 171 ASP A C 1
ATOM 1283 O O . ASP A 1 171 ? -6.494 -10.598 25.065 1.00 87.69 171 ASP A O 1
ATOM 1287 N N . VAL A 1 172 ? -6.353 -8.341 25.063 1.00 90.94 172 VAL A N 1
ATOM 1288 C CA . VAL A 1 172 ? -7.346 -8.063 24.003 1.00 90.94 172 VAL A CA 1
ATOM 1289 C C . VAL A 1 172 ? -6.709 -7.744 22.648 1.00 90.94 172 VAL A C 1
ATOM 1291 O O . VAL A 1 172 ? -7.150 -8.241 21.609 1.00 90.94 172 VAL A O 1
ATOM 1294 N N . CYS A 1 173 ? -5.672 -6.911 22.646 1.00 92.38 173 CYS A N 1
ATOM 1295 C CA . CYS A 1 173 ? -5.014 -6.404 21.450 1.00 92.38 173 CYS A CA 1
ATOM 1296 C C . CYS A 1 173 ? -3.682 -7.120 21.216 1.00 92.38 173 CYS A C 1
ATOM 1298 O O . CYS A 1 173 ? -3.019 -7.586 22.138 1.00 92.38 173 CYS A O 1
ATOM 1300 N N . THR A 1 174 ? -3.258 -7.205 19.961 1.00 89.75 174 THR A N 1
ATOM 1301 C CA . THR A 1 174 ? -1.954 -7.751 19.577 1.00 89.75 174 THR A CA 1
ATOM 1302 C C . THR A 1 174 ? -1.244 -6.754 18.679 1.00 89.75 174 THR A C 1
ATOM 1304 O O . THR A 1 174 ? -1.702 -6.456 17.572 1.00 89.75 174 THR A O 1
ATOM 1307 N N . ILE A 1 175 ? -0.105 -6.248 19.155 1.00 85.62 175 ILE A N 1
ATOM 1308 C CA . ILE A 1 175 ? 0.816 -5.471 18.328 1.00 85.62 175 ILE A CA 1
ATOM 1309 C C . ILE A 1 175 ? 1.433 -6.443 17.324 1.00 85.62 175 ILE A C 1
ATOM 1311 O O . ILE A 1 175 ? 2.232 -7.308 17.677 1.00 85.62 175 ILE A O 1
ATOM 1315 N N . ARG A 1 176 ? 1.047 -6.309 16.057 1.00 79.56 176 ARG A N 1
ATOM 1316 C CA . ARG A 1 176 ? 1.696 -7.012 14.957 1.00 79.56 176 ARG A CA 1
ATOM 1317 C C . ARG A 1 176 ? 2.919 -6.171 14.583 1.00 79.56 176 ARG A C 1
ATOM 1319 O O . ARG A 1 176 ? 2.784 -4.987 14.290 1.00 79.56 176 ARG A O 1
ATOM 1326 N N . ALA A 1 177 ? 4.119 -6.749 14.545 1.00 69.38 177 ALA A N 1
ATOM 1327 C CA . ALA A 1 177 ? 5.173 -6.137 13.729 1.00 69.38 177 ALA A CA 1
ATOM 1328 C C . ALA A 1 177 ? 4.618 -5.982 12.301 1.00 69.38 177 ALA A C 1
ATOM 1330 O O . ALA A 1 177 ? 3.836 -6.845 11.894 1.00 69.38 177 ALA A O 1
ATOM 1331 N N . ARG A 1 178 ? 4.970 -4.904 11.567 1.00 58.69 178 ARG A N 1
ATOM 1332 C CA . ARG A 1 178 ? 4.476 -4.657 10.192 1.00 58.69 178 ARG A CA 1
ATOM 1333 C C . ARG A 1 178 ? 4.422 -5.987 9.435 1.00 58.69 178 ARG A C 1
ATOM 1335 O O . ARG A 1 178 ? 5.500 -6.527 9.167 1.00 58.69 178 ARG A O 1
ATOM 1342 N N . PRO A 1 179 ? 3.236 -6.509 9.073 1.00 54.47 179 PRO A N 1
ATOM 1343 C CA . PRO A 1 179 ? 3.179 -7.696 8.251 1.00 54.47 179 PRO A CA 1
ATOM 1344 C C . PRO A 1 179 ? 3.658 -7.293 6.856 1.00 54.47 179 PRO A C 1
ATOM 1346 O O . PRO A 1 179 ? 2.880 -6.865 6.008 1.00 54.47 179 PRO A O 1
ATOM 1349 N N . GLN A 1 180 ? 4.964 -7.439 6.609 1.00 57.53 180 GLN A N 1
ATOM 1350 C CA . GLN A 1 180 ? 5.367 -7.918 5.297 1.00 57.53 180 GLN A CA 1
ATOM 1351 C C . GLN A 1 180 ? 4.647 -9.262 5.157 1.00 57.53 180 GLN A C 1
ATOM 1353 O O . GLN A 1 180 ? 4.875 -10.126 6.005 1.00 57.53 180 GLN A O 1
ATOM 1358 N N . PRO A 1 181 ? 3.731 -9.429 4.187 1.00 59.97 181 PRO A N 1
ATOM 1359 C CA . PRO A 1 181 ? 3.167 -10.743 3.930 1.00 59.97 181 PRO A CA 1
ATOM 1360 C C . PRO A 1 181 ? 4.338 -11.690 3.677 1.00 59.97 181 PRO A C 1
ATOM 1362 O O . PRO A 1 181 ? 5.201 -11.383 2.848 1.00 59.97 181 PRO A O 1
ATOM 1365 N N . ASP A 1 182 ? 4.386 -12.781 4.444 1.00 59.78 182 ASP A N 1
ATOM 1366 C CA . ASP A 1 182 ? 5.465 -13.769 4.416 1.00 59.78 182 ASP A CA 1
ATOM 1367 C C . ASP A 1 182 ? 5.339 -14.640 3.163 1.00 59.78 182 ASP A C 1
ATOM 1369 O O . ASP A 1 182 ? 5.002 -15.822 3.185 1.00 59.78 182 ASP A O 1
ATOM 1373 N N . TYR A 1 183 ? 5.529 -13.989 2.019 1.00 62.66 183 TYR A N 1
ATOM 1374 C CA . TYR A 1 183 ? 5.818 -14.670 0.782 1.00 62.66 183 TYR A CA 1
ATOM 1375 C C . TYR A 1 183 ? 7.256 -15.180 0.864 1.00 62.66 183 TYR A C 1
ATOM 1377 O O . TYR A 1 183 ? 8.151 -14.381 1.174 1.00 62.66 183 TYR A O 1
ATOM 1385 N N . PRO A 1 184 ? 7.503 -16.453 0.507 1.00 74.62 184 PRO A N 1
ATOM 1386 C CA . PRO A 1 184 ? 8.848 -16.983 0.366 1.00 74.62 184 PRO A CA 1
ATOM 1387 C C . PRO A 1 184 ? 9.755 -16.023 -0.415 1.00 74.62 184 PRO A C 1
ATOM 1389 O O . PRO A 1 184 ? 9.332 -15.371 -1.377 1.00 74.62 184 PRO A O 1
ATOM 1392 N N . VAL A 1 185 ? 11.010 -15.903 0.031 1.00 70.38 185 VAL A N 1
ATOM 1393 C CA . VAL A 1 185 ? 11.958 -14.900 -0.487 1.00 70.38 185 VAL A CA 1
ATOM 1394 C C . VAL A 1 185 ? 12.105 -15.000 -2.011 1.00 70.38 185 VAL A C 1
ATOM 1396 O O . VAL A 1 185 ? 12.174 -13.969 -2.680 1.00 70.38 185 VAL A O 1
ATOM 1399 N N . ASP A 1 186 ? 12.027 -16.218 -2.557 1.00 79.88 186 ASP A N 1
ATOM 1400 C CA . ASP A 1 186 ? 12.092 -16.508 -3.991 1.00 79.88 186 ASP A CA 1
ATOM 1401 C C . ASP A 1 186 ? 10.968 -15.829 -4.804 1.00 79.88 186 ASP A C 1
ATOM 1403 O O . ASP A 1 186 ? 11.218 -15.291 -5.881 1.00 79.88 186 ASP A O 1
ATOM 1407 N N . TYR A 1 187 ? 9.739 -15.774 -4.283 1.00 79.69 187 TYR A N 1
ATOM 1408 C CA . TYR A 1 187 ? 8.611 -15.081 -4.901 1.00 79.69 187 TYR A CA 1
ATOM 1409 C C . TYR A 1 187 ? 8.818 -13.570 -4.863 1.00 79.69 187 TYR A C 1
ATOM 1411 O O . TYR A 1 187 ? 8.618 -12.886 -5.866 1.00 79.69 187 TYR A O 1
ATOM 1419 N N . ARG A 1 188 ? 9.265 -13.037 -3.720 1.00 75.44 188 ARG A N 1
ATOM 1420 C CA . ARG A 1 188 ? 9.518 -11.598 -3.565 1.00 75.44 188 ARG A CA 1
ATOM 1421 C C . ARG A 1 188 ? 10.655 -11.117 -4.473 1.00 75.44 188 ARG A C 1
ATOM 1423 O O . ARG A 1 188 ? 10.631 -9.970 -4.918 1.00 75.44 188 ARG A O 1
ATOM 1430 N N . GLU A 1 189 ? 11.637 -11.971 -4.745 1.00 81.75 189 GLU A N 1
ATOM 1431 C CA . GLU A 1 189 ? 12.711 -11.709 -5.704 1.00 81.75 189 GLU A CA 1
ATOM 1432 C C . GLU A 1 189 ? 12.219 -11.830 -7.149 1.00 81.75 189 GLU A C 1
ATOM 1434 O O . GLU A 1 189 ? 12.347 -10.851 -7.882 1.00 81.75 189 GLU A O 1
ATOM 1439 N N . ARG A 1 190 ? 11.528 -12.918 -7.531 1.00 79.62 190 ARG A N 1
ATOM 1440 C CA . ARG A 1 190 ? 10.910 -13.050 -8.868 1.00 79.62 190 ARG A CA 1
ATOM 1441 C C . ARG A 1 190 ? 10.013 -11.866 -9.224 1.00 79.62 190 ARG A C 1
ATOM 1443 O O . ARG A 1 190 ? 10.205 -11.255 -10.268 1.00 79.62 190 ARG A O 1
ATOM 1450 N N . VAL A 1 191 ? 9.095 -11.470 -8.338 1.00 83.50 191 VAL A N 1
ATOM 1451 C CA . VAL A 1 191 ? 8.185 -10.329 -8.569 1.00 83.50 191 VAL A CA 1
ATOM 1452 C C . VAL A 1 191 ? 8.952 -9.014 -8.758 1.00 83.50 191 VAL A C 1
ATOM 1454 O O . VAL A 1 191 ? 8.522 -8.148 -9.528 1.00 83.50 191 VAL A O 1
ATOM 1457 N N . ARG A 1 192 ? 10.104 -8.845 -8.092 1.00 82.31 192 ARG A N 1
ATOM 1458 C CA . ARG A 1 192 ? 10.986 -7.687 -8.304 1.00 82.31 192 ARG A CA 1
ATOM 1459 C C . ARG A 1 192 ? 11.734 -7.768 -9.625 1.00 82.31 192 ARG A C 1
ATOM 1461 O O . ARG A 1 192 ? 11.803 -6.747 -10.295 1.00 82.31 192 ARG A O 1
ATOM 1468 N N . GLU A 1 193 ? 12.250 -8.928 -10.019 1.00 81.19 193 GLU A N 1
ATOM 1469 C CA . GLU A 1 193 ? 12.927 -9.117 -11.310 1.00 81.19 193 GLU A CA 1
ATOM 1470 C C . GLU A 1 193 ? 11.954 -8.934 -12.489 1.00 81.19 193 GLU A C 1
ATOM 1472 O O . GLU A 1 193 ? 12.236 -8.174 -13.416 1.00 81.19 193 GLU A O 1
ATOM 1477 N N . GLU A 1 194 ? 10.754 -9.513 -12.413 1.00 83.62 194 GLU A N 1
ATOM 1478 C CA . GLU A 1 194 ? 9.658 -9.300 -13.368 1.00 83.62 194 GLU A CA 1
ATOM 1479 C C . GLU A 1 194 ? 9.244 -7.825 -13.455 1.00 83.62 194 GLU A C 1
ATOM 1481 O O . GLU A 1 194 ? 9.011 -7.299 -14.543 1.00 83.62 194 GLU A O 1
ATOM 1486 N N . SER A 1 195 ? 9.173 -7.126 -12.317 1.00 87.56 195 SER A N 1
ATOM 1487 C CA . SER A 1 195 ? 8.848 -5.695 -12.285 1.00 87.56 195 SER A CA 1
ATOM 1488 C C . SER A 1 195 ? 10.012 -4.809 -12.742 1.00 87.56 195 SER A C 1
ATOM 1490 O O . SER A 1 195 ? 9.778 -3.753 -13.327 1.00 87.56 195 SER A O 1
ATOM 1492 N N . ALA A 1 196 ? 11.262 -5.228 -12.533 1.00 87.62 196 ALA A N 1
ATOM 1493 C CA . ALA A 1 196 ? 12.453 -4.546 -13.034 1.00 87.62 196 ALA A CA 1
ATOM 1494 C C . ALA A 1 196 ? 12.554 -4.648 -14.561 1.00 87.62 196 ALA A C 1
ATOM 1496 O O . ALA A 1 196 ? 12.903 -3.661 -15.207 1.00 87.62 196 ALA A O 1
ATOM 1497 N N . ARG A 1 197 ? 12.150 -5.792 -15.133 1.00 89.19 197 ARG A N 1
ATOM 1498 C CA . ARG A 1 197 ? 12.008 -5.997 -16.582 1.00 89.19 197 ARG A CA 1
ATOM 1499 C C . ARG A 1 197 ? 10.860 -5.202 -17.217 1.00 89.19 197 ARG A C 1
ATOM 1501 O O . ARG A 1 197 ? 10.766 -5.207 -18.437 1.00 89.19 197 ARG A O 1
ATOM 1508 N N . LYS A 1 198 ? 10.015 -4.484 -16.465 1.00 93.31 198 LYS A N 1
ATOM 1509 C CA . LYS A 1 198 ? 9.046 -3.533 -17.047 1.00 93.31 198 LYS A CA 1
ATOM 1510 C C . LYS A 1 198 ? 9.734 -2.215 -17.413 1.00 93.31 198 LYS A C 1
ATOM 1512 O O . LYS A 1 198 ? 10.556 -1.689 -16.657 1.00 93.31 198 LYS A O 1
ATOM 1517 N N . CYS A 1 199 ? 9.363 -1.666 -18.563 1.00 93.38 199 CYS A N 1
ATOM 1518 C CA . CYS A 1 199 ? 9.935 -0.448 -19.131 1.00 93.38 199 CYS A CA 1
ATOM 1519 C C . CYS A 1 199 ? 8.856 0.458 -19.737 1.00 93.38 199 CYS A C 1
ATOM 1521 O O . CYS A 1 199 ? 7.714 0.045 -19.937 1.00 93.38 199 CYS A O 1
ATOM 1523 N N . PHE A 1 200 ? 9.232 1.707 -20.013 1.00 93.62 200 PHE A N 1
ATOM 1524 C CA . PHE A 1 200 ? 8.402 2.667 -20.732 1.00 93.62 200 PHE A CA 1
ATOM 1525 C C . PHE A 1 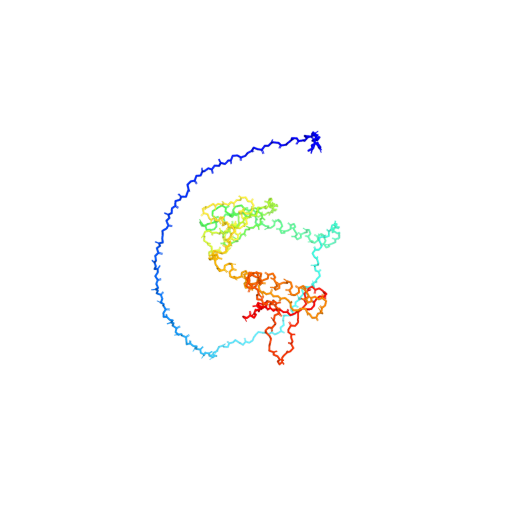200 ? 8.945 2.847 -22.147 1.00 93.62 200 PHE A C 1
ATOM 1527 O O . PHE A 1 200 ? 10.137 3.105 -22.324 1.00 93.62 200 PHE A O 1
ATOM 1534 N N . ILE A 1 201 ? 8.065 2.736 -23.137 1.00 94.19 201 ILE A N 1
ATOM 1535 C CA . ILE A 1 201 ? 8.332 3.122 -24.520 1.00 94.19 201 ILE A CA 1
ATOM 1536 C C . ILE A 1 201 ? 7.883 4.567 -24.672 1.00 94.19 201 ILE A C 1
ATOM 1538 O O . ILE A 1 201 ? 6.689 4.845 -24.582 1.00 94.19 201 ILE A O 1
ATOM 1542 N N . TYR A 1 202 ? 8.818 5.491 -24.870 1.00 93.31 202 TYR A N 1
ATOM 1543 C CA . TYR A 1 202 ? 8.483 6.907 -25.020 1.00 93.31 202 TYR A CA 1
ATOM 1544 C C . TYR A 1 202 ? 8.053 7.216 -26.451 1.00 93.31 202 TYR A C 1
ATOM 1546 O O . TYR A 1 202 ? 8.659 6.742 -27.416 1.00 93.31 202 TYR A O 1
ATOM 1554 N N . LYS A 1 203 ? 7.023 8.054 -26.587 1.00 92.56 203 LYS A N 1
ATOM 1555 C CA . LYS A 1 203 ? 6.559 8.545 -27.886 1.00 92.56 203 LYS A CA 1
ATOM 1556 C C . LYS A 1 203 ? 7.572 9.504 -28.514 1.00 92.56 203 LYS A C 1
ATOM 1558 O O . LYS A 1 203 ? 7.715 9.538 -29.733 1.00 92.56 203 LYS A O 1
ATOM 1563 N N . GLU A 1 204 ? 8.285 10.271 -27.691 1.00 89.81 204 GLU A N 1
ATOM 1564 C CA . GLU A 1 204 ? 9.280 11.249 -28.123 1.00 89.81 204 GLU A CA 1
ATOM 1565 C C . GLU A 1 204 ? 10.688 10.611 -28.231 1.00 89.81 204 GLU A C 1
ATOM 1567 O O . GLU A 1 204 ? 11.225 10.157 -27.214 1.00 89.81 204 GLU A O 1
ATOM 1572 N N . PRO A 1 205 ? 11.361 10.639 -29.406 1.00 88.31 205 PRO A N 1
ATOM 1573 C CA . PRO A 1 205 ? 12.670 9.993 -29.598 1.00 88.31 205 PRO A CA 1
ATOM 1574 C C . PRO A 1 205 ? 13.793 10.457 -28.661 1.00 88.31 205 PRO A C 1
ATOM 1576 O O . PRO A 1 205 ? 14.724 9.703 -28.385 1.00 88.31 205 PRO A O 1
ATOM 1579 N N . LYS A 1 206 ? 13.685 11.674 -28.108 1.00 89.75 206 LYS A N 1
ATOM 1580 C CA . LYS A 1 206 ? 14.638 12.246 -27.138 1.00 89.75 206 LYS A CA 1
ATOM 1581 C C . LYS A 1 206 ? 14.824 11.406 -25.861 1.00 89.75 206 LYS A C 1
ATOM 1583 O O . LYS A 1 206 ? 15.786 11.624 -25.135 1.00 89.75 206 LYS A O 1
ATOM 1588 N N . HIS A 1 207 ? 13.927 10.456 -25.586 1.00 89.06 207 HIS A N 1
ATOM 1589 C CA . HIS A 1 207 ? 13.973 9.585 -24.408 1.00 89.06 207 HIS A CA 1
ATOM 1590 C C . HIS A 1 207 ? 14.390 8.133 -24.709 1.00 89.06 207 HIS A C 1
ATOM 1592 O O . HIS A 1 207 ? 14.446 7.315 -23.789 1.00 89.06 207 HIS A O 1
ATOM 1598 N N . TRP A 1 208 ? 14.716 7.789 -25.962 1.00 86.38 208 TRP A N 1
ATOM 1599 C CA . TRP A 1 208 ? 15.049 6.408 -26.339 1.00 86.38 208 TRP A CA 1
ATOM 1600 C C . TRP A 1 208 ? 16.303 5.859 -25.640 1.00 86.38 208 TRP A C 1
ATOM 1602 O O . TRP A 1 208 ? 16.322 4.679 -25.291 1.00 86.38 208 TRP A O 1
ATOM 1612 N N . GLU A 1 209 ? 17.305 6.692 -25.336 1.00 88.44 209 GLU A N 1
ATOM 1613 C CA . GLU A 1 209 ? 18.476 6.229 -24.571 1.00 88.44 209 GLU A CA 1
ATOM 1614 C C . GLU A 1 209 ? 18.120 5.929 -23.104 1.00 88.44 209 GLU A C 1
ATOM 1616 O O . GLU A 1 209 ? 18.582 4.936 -22.553 1.00 88.44 209 GLU A O 1
ATOM 1621 N N . ALA A 1 210 ? 17.216 6.698 -22.486 1.00 85.62 210 ALA A N 1
ATOM 1622 C CA . ALA A 1 210 ? 16.723 6.409 -21.134 1.00 85.62 210 ALA A CA 1
ATOM 1623 C C . ALA A 1 210 ? 15.884 5.113 -21.094 1.00 85.62 210 ALA A C 1
ATOM 1625 O O . ALA A 1 210 ? 15.994 4.312 -20.162 1.00 85.62 210 ALA A O 1
ATOM 1626 N N . GLN A 1 211 ? 15.083 4.870 -22.138 1.00 88.25 211 GLN A N 1
ATOM 1627 C CA . GLN A 1 211 ? 14.363 3.610 -22.359 1.00 88.25 211 GLN A CA 1
ATOM 1628 C C . GLN A 1 211 ? 15.326 2.419 -22.511 1.00 88.25 211 GLN A C 1
ATOM 1630 O O . GLN A 1 211 ? 15.103 1.370 -21.902 1.00 88.25 211 GLN A O 1
ATOM 1635 N N . LYS A 1 212 ? 16.410 2.580 -23.279 1.00 88.12 212 LYS A N 1
ATOM 1636 C CA . LYS A 1 212 ? 17.463 1.570 -23.463 1.00 88.12 212 LYS A CA 1
ATOM 1637 C C . LYS A 1 212 ? 18.214 1.291 -22.159 1.00 88.12 212 LYS A C 1
ATOM 1639 O O . LYS A 1 212 ? 18.261 0.140 -21.729 1.00 88.12 212 LYS A O 1
ATOM 1644 N N . GLN A 1 213 ? 18.689 2.330 -21.470 1.00 90.12 213 GLN A N 1
ATOM 1645 C CA . GLN A 1 213 ? 19.410 2.228 -20.195 1.00 90.12 213 GLN A CA 1
ATOM 1646 C C . GLN A 1 213 ? 18.595 1.485 -19.123 1.00 90.12 213 GLN A C 1
ATOM 1648 O O . GLN A 1 213 ? 19.138 0.664 -18.381 1.00 90.12 213 GLN A O 1
ATOM 1653 N N . ARG A 1 214 ? 17.272 1.707 -19.062 1.00 91.00 214 ARG A N 1
ATOM 1654 C CA . ARG A 1 214 ? 16.381 0.960 -18.157 1.00 91.00 214 ARG A CA 1
ATOM 1655 C C . ARG A 1 214 ? 16.436 -0.550 -18.408 1.00 91.00 214 ARG A C 1
ATOM 1657 O O . ARG A 1 214 ? 16.436 -1.318 -17.447 1.00 91.00 214 ARG A O 1
ATOM 1664 N N . CYS A 1 215 ? 16.500 -0.970 -19.669 1.00 92.75 215 CYS A N 1
ATOM 1665 C CA . CYS A 1 215 ? 16.587 -2.381 -20.026 1.00 92.75 215 CYS A CA 1
ATOM 1666 C C . CYS A 1 215 ? 18.002 -2.954 -19.924 1.00 92.75 215 CYS A C 1
ATOM 1668 O O . CYS A 1 215 ? 18.140 -4.113 -19.550 1.00 92.75 215 CYS A O 1
ATOM 1670 N N . GLU A 1 216 ? 19.051 -2.166 -20.154 1.00 90.56 216 GLU A N 1
ATOM 1671 C CA . GLU A 1 216 ? 20.433 -2.583 -19.872 1.00 90.56 216 GLU A CA 1
ATOM 1672 C C . GLU A 1 216 ? 20.643 -2.875 -18.378 1.00 90.56 216 GLU A C 1
ATOM 1674 O O . GLU A 1 216 ? 21.268 -3.874 -18.030 1.00 90.56 216 GLU A O 1
ATOM 1679 N N . LEU A 1 217 ? 20.047 -2.070 -17.490 1.00 90.75 217 LEU A N 1
ATOM 1680 C CA . LEU A 1 217 ? 20.026 -2.335 -16.047 1.00 90.75 217 LEU A CA 1
ATOM 1681 C C . LEU A 1 217 ? 19.262 -3.627 -15.709 1.00 90.75 217 LEU A C 1
ATOM 1683 O O . LEU A 1 217 ? 19.753 -4.450 -14.933 1.00 90.75 217 LEU A O 1
ATOM 1687 N N . ALA A 1 218 ? 18.079 -3.825 -16.302 1.00 91.50 218 ALA A N 1
ATOM 1688 C CA . ALA A 1 218 ? 17.246 -5.008 -16.071 1.00 91.50 218 ALA A CA 1
ATOM 1689 C C . ALA A 1 218 ? 17.851 -6.314 -16.626 1.00 91.50 218 ALA A C 1
ATOM 1691 O O . ALA A 1 218 ? 17.573 -7.379 -16.083 1.00 91.50 218 ALA A O 1
ATOM 1692 N N . CYS A 1 219 ? 18.675 -6.225 -17.674 1.00 91.31 219 CYS A N 1
ATOM 1693 C CA . CYS A 1 219 ? 19.386 -7.340 -18.305 1.00 91.31 219 CYS A CA 1
ATOM 1694 C C . CYS A 1 219 ? 20.875 -7.419 -17.904 1.00 91.31 219 CYS A C 1
ATOM 1696 O O . CYS A 1 219 ? 21.692 -7.979 -18.637 1.00 91.31 219 CYS A O 1
ATOM 1698 N N . SER A 1 220 ? 21.272 -6.784 -16.797 1.00 88.81 220 SER A N 1
ATOM 1699 C CA . SER A 1 220 ? 22.687 -6.607 -16.430 1.00 88.81 220 SER A CA 1
ATOM 1700 C C . SER A 1 220 ? 23.442 -7.932 -16.257 1.00 88.81 220 SER A C 1
ATOM 1702 O O . SER A 1 220 ? 24.575 -8.050 -16.727 1.00 88.81 220 SER A O 1
ATOM 1704 N N . LYS A 1 221 ? 22.800 -8.953 -15.670 1.00 88.50 221 LYS A N 1
ATOM 1705 C CA . LYS A 1 221 ? 23.363 -10.305 -15.496 1.00 88.50 221 LYS A CA 1
ATOM 1706 C C . LYS A 1 221 ? 23.695 -10.948 -16.851 1.00 88.50 221 LYS A C 1
ATOM 1708 O O . LYS A 1 221 ? 24.800 -11.446 -17.060 1.00 88.50 221 LYS A O 1
ATOM 1713 N N . GLU A 1 222 ? 22.746 -10.900 -17.782 1.00 88.62 222 GLU A N 1
ATOM 1714 C CA . GLU A 1 222 ? 22.851 -11.466 -19.128 1.00 88.62 222 GLU A CA 1
ATOM 1715 C C . GLU A 1 222 ? 23.864 -10.696 -19.994 1.00 88.62 222 GLU A C 1
ATOM 1717 O O . GLU A 1 222 ? 24.629 -11.303 -20.746 1.00 88.62 222 GLU A O 1
ATOM 1722 N N . LEU A 1 223 ? 23.918 -9.368 -19.845 1.00 87.88 223 LEU A N 1
ATOM 1723 C CA . LEU A 1 223 ? 24.860 -8.488 -20.537 1.00 87.88 223 LEU A CA 1
ATOM 1724 C C . LEU A 1 223 ? 26.305 -8.733 -20.075 1.00 87.88 223 LEU A C 1
ATOM 1726 O O . LEU A 1 223 ? 27.209 -8.823 -20.906 1.00 87.88 223 LEU A O 1
ATOM 1730 N N . GLU A 1 224 ? 26.545 -8.887 -18.770 1.00 89.38 224 GLU A N 1
ATOM 1731 C CA . GLU A 1 224 ? 27.864 -9.270 -18.248 1.00 89.38 224 GLU A CA 1
ATOM 1732 C C . GLU A 1 224 ? 28.311 -10.648 -18.740 1.00 89.38 224 GLU A C 1
ATOM 1734 O O . GLU A 1 224 ? 29.482 -10.829 -19.081 1.00 89.38 224 GLU A O 1
ATOM 1739 N N . GLN A 1 225 ? 27.396 -11.620 -18.780 1.00 89.50 225 GLN A N 1
ATOM 1740 C CA . GLN A 1 225 ? 27.693 -12.957 -19.281 1.00 89.50 225 GLN A CA 1
ATOM 1741 C C . GLN A 1 225 ? 28.055 -12.925 -20.773 1.00 89.50 225 GLN A C 1
ATOM 1743 O O . GLN A 1 225 ? 29.111 -13.431 -21.153 1.00 89.50 225 GLN A O 1
ATOM 1748 N N . ALA A 1 226 ? 27.249 -12.264 -21.609 1.00 87.94 226 ALA A N 1
ATOM 1749 C CA . ALA A 1 226 ? 27.547 -12.121 -23.032 1.00 87.94 226 ALA A CA 1
ATOM 1750 C C . ALA A 1 226 ? 28.899 -11.424 -23.272 1.00 87.94 226 ALA A C 1
ATOM 1752 O O . ALA A 1 226 ? 29.674 -11.871 -24.115 1.00 87.94 226 ALA A O 1
ATOM 1753 N N . ARG A 1 227 ? 29.246 -10.403 -22.470 1.00 86.69 227 ARG A N 1
ATOM 1754 C CA . ARG A 1 227 ? 30.565 -9.744 -22.525 1.00 86.69 227 ARG A CA 1
ATOM 1755 C C . ARG A 1 227 ? 31.728 -10.667 -22.152 1.00 86.69 227 ARG A C 1
ATOM 1757 O O . ARG A 1 227 ? 32.782 -10.551 -22.770 1.00 86.69 227 ARG A O 1
ATOM 1764 N N . LYS A 1 228 ? 31.562 -11.569 -21.176 1.00 90.25 228 LYS A N 1
ATOM 1765 C CA . LYS A 1 228 ? 32.577 -12.585 -20.817 1.00 90.25 228 LYS A CA 1
ATOM 1766 C C . LYS A 1 228 ? 32.776 -13.611 -21.934 1.00 90.25 228 LYS A C 1
ATOM 1768 O O . LYS A 1 228 ? 33.892 -14.068 -22.147 1.00 90.25 228 LYS A O 1
ATOM 1773 N N . GLU A 1 229 ? 31.706 -13.941 -22.649 1.00 90.56 229 GLU A N 1
ATOM 1774 C CA . GLU A 1 229 ? 31.700 -14.910 -23.751 1.00 90.56 229 GLU A CA 1
ATOM 1775 C C . GLU A 1 229 ? 31.993 -14.276 -25.128 1.00 90.56 229 GLU A C 1
ATOM 1777 O O . GLU A 1 229 ? 31.985 -14.972 -26.138 1.00 90.56 229 GLU A O 1
ATOM 1782 N N . GLY A 1 230 ? 32.248 -12.962 -25.194 1.00 87.88 230 GLY A N 1
ATOM 1783 C CA . GLY A 1 230 ? 32.518 -12.241 -26.446 1.00 87.88 230 GLY A CA 1
ATOM 1784 C C . GLY A 1 230 ? 31.315 -12.108 -27.392 1.00 87.88 230 GLY A C 1
ATOM 1785 O O . GLY A 1 230 ? 31.490 -11.725 -28.548 1.00 87.88 230 GLY A O 1
ATOM 1786 N N . ARG A 1 231 ? 30.100 -12.414 -26.922 1.00 87.50 231 ARG A N 1
ATOM 1787 C CA . ARG A 1 231 ? 28.868 -12.422 -27.724 1.00 87.50 231 ARG A CA 1
ATOM 1788 C C . ARG A 1 231 ? 28.264 -11.025 -27.858 1.00 87.50 231 ARG A C 1
ATOM 1790 O O . ARG A 1 231 ? 28.319 -10.210 -26.935 1.00 87.50 231 ARG A O 1
ATOM 1797 N N . THR A 1 232 ? 27.629 -10.760 -29.000 1.00 85.75 232 THR A N 1
ATOM 1798 C CA . THR A 1 232 ? 26.829 -9.544 -29.192 1.00 85.75 232 THR A CA 1
ATOM 1799 C C . THR A 1 232 ? 25.567 -9.611 -28.330 1.00 85.75 232 THR A C 1
ATOM 1801 O O . THR A 1 232 ? 24.896 -10.642 -28.240 1.00 85.75 232 THR A O 1
ATOM 1804 N N . PHE A 1 233 ? 25.250 -8.496 -27.675 1.00 85.88 233 PHE A N 1
ATOM 1805 C CA . PHE A 1 233 ? 24.131 -8.379 -26.746 1.00 85.88 233 PHE A CA 1
ATOM 1806 C C . PHE A 1 233 ? 23.347 -7.093 -27.018 1.00 85.88 233 PHE A C 1
ATOM 1808 O O . PHE A 1 233 ? 23.928 -6.061 -27.356 1.00 85.88 233 PHE A O 1
ATOM 1815 N N . THR A 1 234 ? 22.024 -7.127 -26.872 1.00 86.31 234 THR A N 1
ATOM 1816 C CA . THR A 1 234 ? 21.162 -5.949 -27.014 1.00 86.31 234 THR A CA 1
ATOM 1817 C C . THR A 1 234 ? 19.953 -6.058 -26.088 1.00 86.31 234 THR A C 1
ATOM 1819 O O . THR A 1 234 ? 19.162 -6.994 -26.193 1.00 86.31 234 THR A O 1
ATOM 1822 N N . ALA A 1 235 ? 19.783 -5.075 -25.202 1.00 90.50 235 ALA A N 1
ATOM 1823 C CA . ALA A 1 235 ? 18.572 -4.914 -24.403 1.00 90.50 235 ALA A CA 1
ATOM 1824 C C . ALA A 1 235 ? 17.625 -3.918 -25.085 1.00 90.50 235 ALA A C 1
ATOM 1826 O O . ALA A 1 235 ? 18.016 -2.791 -25.390 1.00 90.50 235 ALA A O 1
ATOM 1827 N N . ILE A 1 236 ? 16.379 -4.326 -25.317 1.00 90.00 236 ILE A N 1
ATOM 1828 C CA . ILE A 1 236 ? 15.371 -3.530 -26.035 1.00 90.00 236 ILE A CA 1
ATOM 1829 C C . ILE A 1 236 ? 14.052 -3.566 -25.251 1.00 90.00 236 ILE A C 1
ATOM 1831 O O . ILE A 1 236 ? 13.634 -4.620 -24.785 1.00 90.00 236 ILE A O 1
ATOM 1835 N N . CYS A 1 237 ? 13.374 -2.424 -25.115 1.00 93.56 237 CYS A N 1
ATOM 1836 C CA . CYS A 1 237 ? 12.023 -2.369 -24.551 1.00 93.56 237 CYS A CA 1
ATOM 1837 C C . CYS A 1 237 ? 10.982 -2.683 -25.639 1.00 93.56 237 CYS A C 1
ATOM 1839 O O . CYS A 1 237 ? 10.886 -1.941 -26.617 1.00 93.56 237 CYS A O 1
ATOM 1841 N N . VAL A 1 238 ? 10.211 -3.762 -25.471 1.00 92.25 238 VAL A N 1
ATOM 1842 C CA . VAL A 1 238 ? 9.192 -4.235 -26.427 1.00 92.25 238 VAL A CA 1
ATOM 1843 C C . VAL A 1 238 ? 7.790 -4.023 -25.860 1.00 92.25 238 VAL A C 1
ATOM 1845 O O . VAL A 1 238 ? 7.525 -4.331 -24.699 1.00 92.25 238 VAL A O 1
ATOM 1848 N N . GLY A 1 239 ? 6.876 -3.520 -26.690 1.00 92.50 239 GLY A N 1
ATOM 1849 C CA . GLY A 1 239 ? 5.459 -3.380 -26.357 1.00 92.50 239 GLY A CA 1
ATOM 1850 C C . GLY A 1 239 ? 4.643 -4.547 -26.906 1.00 92.50 239 GLY A C 1
ATOM 1851 O O . GLY A 1 239 ? 4.742 -4.8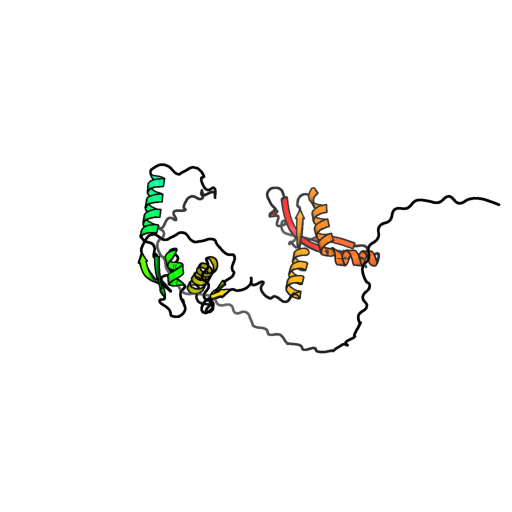60 -28.090 1.00 92.50 239 GLY A O 1
ATOM 1852 N N . PHE A 1 240 ? 3.827 -5.181 -26.064 1.00 87.00 240 PHE A N 1
ATOM 1853 C CA . PHE A 1 240 ? 2.995 -6.326 -26.448 1.00 87.00 240 PHE A CA 1
ATOM 1854 C C . PHE A 1 240 ? 1.557 -5.885 -26.751 1.00 87.00 240 PHE A C 1
ATOM 1856 O O . PHE A 1 240 ? 0.641 -6.101 -25.957 1.00 87.00 240 PHE A O 1
ATOM 1863 N N . TRP A 1 241 ? 1.369 -5.242 -27.906 1.00 91.19 241 TRP A N 1
ATOM 1864 C CA . TRP A 1 241 ? 0.063 -4.784 -28.400 1.00 91.19 241 TRP A CA 1
ATOM 1865 C C . TRP A 1 241 ? -0.338 -5.529 -29.677 1.00 91.19 241 TRP A C 1
ATOM 1867 O O . TRP A 1 241 ? 0.539 -5.900 -30.460 1.00 91.19 241 TRP A O 1
ATOM 1877 N N . PRO A 1 242 ? -1.644 -5.680 -29.952 1.00 91.25 242 PRO A N 1
ATOM 1878 C CA . PRO A 1 242 ? -2.121 -6.080 -31.271 1.00 91.25 242 PRO A CA 1
ATOM 1879 C C . PRO A 1 242 ? -1.707 -5.050 -32.336 1.00 91.25 242 PRO A C 1
ATOM 1881 O O . PRO A 1 242 ? -1.939 -3.854 -32.160 1.00 91.25 242 PRO A O 1
ATOM 1884 N N . LEU A 1 243 ? -1.092 -5.506 -33.434 1.00 89.50 243 LEU A N 1
ATOM 1885 C CA . LEU A 1 243 ? -0.587 -4.637 -34.513 1.00 89.50 243 LEU A CA 1
ATOM 1886 C C . LEU A 1 243 ? -1.706 -3.967 -35.332 1.00 89.50 243 LEU A C 1
ATOM 1888 O O . LEU A 1 243 ? -1.465 -2.975 -36.011 1.00 89.50 243 LEU A O 1
ATOM 1892 N N . ASP A 1 244 ? -2.928 -4.499 -35.257 1.00 94.56 244 ASP A N 1
ATOM 1893 C CA . ASP A 1 244 ? -4.153 -3.956 -35.854 1.00 94.56 244 ASP A CA 1
ATOM 1894 C C . ASP A 1 244 ? -4.735 -2.760 -35.076 1.00 94.56 244 ASP A C 1
ATOM 1896 O O . ASP A 1 244 ? -5.706 -2.149 -35.523 1.00 94.56 244 ASP A O 1
ATOM 1900 N N . LYS A 1 245 ? -4.171 -2.420 -33.907 1.00 92.56 245 LYS A N 1
ATOM 1901 C CA . LYS A 1 245 ? -4.711 -1.405 -32.993 1.00 92.56 245 LYS A CA 1
ATOM 1902 C C . LYS A 1 245 ? -3.697 -0.297 -32.706 1.00 92.56 245 LYS A C 1
ATOM 1904 O O . LYS A 1 245 ? -2.491 -0.542 -32.702 1.00 92.56 245 LYS A O 1
ATOM 1909 N N . PRO A 1 246 ? -4.162 0.935 -32.425 1.00 92.69 246 PRO A N 1
ATOM 1910 C CA . PRO A 1 246 ? -3.275 1.999 -31.978 1.00 92.69 246 PRO A CA 1
ATOM 1911 C C . PRO A 1 246 ? -2.596 1.617 -30.656 1.00 92.69 246 PRO A C 1
ATOM 1913 O O . PRO A 1 246 ? -3.219 1.044 -29.760 1.00 92.69 246 PRO A O 1
ATOM 1916 N N . ILE A 1 247 ? -1.318 1.979 -30.531 1.00 94.19 247 ILE A N 1
ATOM 1917 C CA . ILE A 1 247 ? -0.525 1.777 -29.313 1.00 94.19 247 ILE A CA 1
ATOM 1918 C C . ILE A 1 247 ? -1.224 2.471 -28.122 1.00 94.19 247 ILE A C 1
ATOM 1920 O O . ILE A 1 247 ? -1.612 3.638 -28.254 1.00 94.19 247 ILE A O 1
ATOM 1924 N N . PRO A 1 248 ? -1.377 1.800 -26.961 1.00 94.81 248 PRO A N 1
ATOM 1925 C CA . PRO A 1 248 ? -2.062 2.346 -25.790 1.00 94.81 248 PRO A CA 1
ATOM 1926 C C . PRO A 1 248 ? -1.180 3.359 -25.043 1.00 94.81 248 PRO A C 1
ATOM 1928 O O . PRO A 1 248 ? -0.597 3.067 -23.998 1.00 94.81 248 PRO A O 1
ATOM 1931 N N . TRP A 1 249 ? -1.072 4.562 -25.603 1.00 94.56 249 TRP A N 1
ATOM 1932 C CA . TRP A 1 249 ? -0.347 5.685 -25.014 1.00 94.56 249 TRP A CA 1
ATOM 1933 C C . TRP A 1 249 ? -1.016 6.200 -23.729 1.00 94.56 249 TRP A C 1
ATOM 1935 O O . TRP A 1 249 ? -2.231 6.383 -23.669 1.00 94.56 249 TRP A O 1
ATOM 1945 N N . GLN A 1 250 ? -0.202 6.489 -22.718 1.00 93.81 250 GLN A N 1
ATOM 1946 C CA . GLN A 1 250 ? -0.572 7.001 -21.400 1.00 93.81 250 GLN A CA 1
ATOM 1947 C C . GLN A 1 250 ? 0.292 8.226 -21.065 1.00 93.81 250 GLN A C 1
ATOM 1949 O O . GLN A 1 250 ? 1.435 8.329 -21.515 1.00 93.81 250 GLN A O 1
ATOM 1954 N N . LYS A 1 251 ? -0.232 9.162 -20.267 1.00 94.06 251 LYS A N 1
ATOM 1955 C CA . LYS A 1 251 ? 0.561 10.290 -19.757 1.00 94.06 251 LYS A CA 1
ATOM 1956 C C . LYS A 1 251 ? 1.390 9.856 -18.548 1.00 94.06 251 LYS A C 1
ATOM 1958 O O . LYS A 1 251 ? 0.844 9.281 -17.608 1.00 94.06 251 LYS A O 1
ATOM 1963 N N . LEU A 1 252 ? 2.683 10.168 -18.561 1.00 88.19 252 LEU A N 1
ATOM 1964 C CA . LEU A 1 252 ? 3.603 9.989 -17.438 1.00 88.19 252 LEU A CA 1
ATOM 1965 C C . LEU A 1 252 ? 4.026 11.377 -16.940 1.00 88.19 252 LEU A C 1
ATOM 1967 O O . LEU A 1 252 ? 4.974 11.974 -17.444 1.00 88.19 252 LEU A O 1
ATOM 1971 N N . GLY A 1 253 ? 3.273 11.908 -15.976 1.00 87.50 253 GLY A N 1
ATOM 1972 C CA . GLY A 1 253 ? 3.346 13.325 -15.614 1.00 87.50 253 GLY A CA 1
ATOM 1973 C C . GLY A 1 253 ? 2.735 14.225 -16.693 1.00 87.50 253 GLY A C 1
ATOM 1974 O O . GLY A 1 253 ? 1.887 13.789 -17.475 1.00 87.50 253 GLY A O 1
ATOM 1975 N N . GLU A 1 254 ? 3.147 15.491 -16.722 1.00 83.69 254 GLU A N 1
ATOM 1976 C CA . GLU A 1 254 ? 2.593 16.492 -17.644 1.00 83.69 254 GLU A CA 1
ATOM 1977 C C . GLU A 1 254 ? 3.250 16.458 -19.034 1.00 83.69 254 GLU A C 1
ATOM 1979 O O . GLU A 1 254 ? 2.561 16.660 -20.036 1.00 83.69 254 GLU A O 1
ATOM 1984 N N . GLU A 1 255 ? 4.553 16.15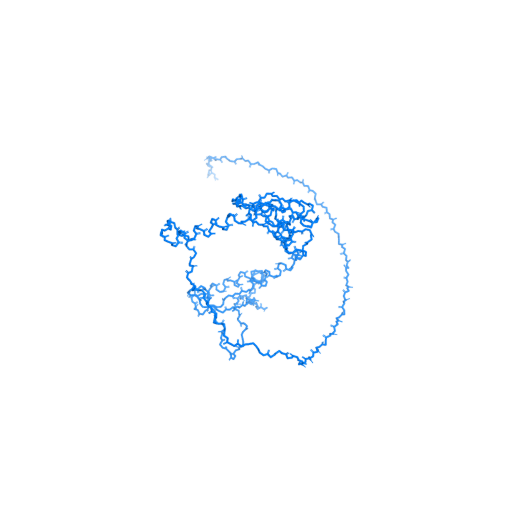6 -19.107 1.00 82.56 255 GLU A N 1
ATOM 1985 C CA . GLU A 1 255 ? 5.362 16.319 -20.327 1.00 82.56 255 GLU A CA 1
ATOM 1986 C C . GLU A 1 255 ? 5.582 15.051 -21.167 1.00 82.56 255 GLU A C 1
ATOM 1988 O O . GLU A 1 255 ? 5.957 15.162 -22.336 1.00 82.56 255 GLU A O 1
ATOM 1993 N N . HIS A 1 256 ? 5.392 13.849 -20.611 1.00 88.38 256 HIS A N 1
ATOM 1994 C CA . HIS A 1 256 ? 5.772 12.604 -21.290 1.00 88.38 256 HIS A CA 1
ATOM 1995 C C . HIS A 1 256 ? 4.566 11.763 -21.699 1.00 88.38 256 HIS A C 1
ATOM 1997 O O . HIS A 1 256 ? 3.648 11.527 -20.908 1.00 88.38 256 HIS A O 1
ATOM 2003 N N . THR A 1 257 ? 4.610 11.234 -22.923 1.00 94.19 257 THR A N 1
ATOM 2004 C CA . THR A 1 257 ? 3.656 10.230 -23.399 1.00 94.19 257 THR A CA 1
ATOM 2005 C C . THR A 1 257 ? 4.373 8.895 -23.557 1.00 94.19 257 THR A C 1
ATOM 2007 O O . THR A 1 257 ? 5.300 8.766 -24.355 1.00 94.19 257 THR A O 1
ATOM 2010 N N . VAL A 1 258 ? 3.939 7.883 -22.808 1.00 94.56 258 VAL A N 1
ATOM 2011 C CA . VAL A 1 258 ? 4.569 6.558 -22.777 1.00 94.56 258 VAL A CA 1
ATOM 2012 C C . VAL A 1 258 ? 3.568 5.459 -23.091 1.00 94.56 258 VAL A C 1
ATOM 2014 O O . VAL A 1 258 ? 2.393 5.559 -22.757 1.00 94.56 258 VAL A O 1
ATOM 2017 N N . ALA A 1 259 ? 4.031 4.382 -23.704 1.00 95.31 259 ALA A N 1
ATOM 2018 C CA . ALA A 1 259 ? 3.382 3.087 -23.603 1.00 95.31 259 ALA A CA 1
ATOM 2019 C C . ALA A 1 259 ? 4.179 2.228 -22.611 1.00 95.31 259 ALA A C 1
ATOM 2021 O O . ALA A 1 259 ? 5.361 2.480 -22.363 1.00 95.31 259 ALA A O 1
ATOM 2022 N N . LEU A 1 260 ? 3.545 1.220 -22.016 1.00 93.75 260 LEU A N 1
ATOM 2023 C CA . LEU A 1 260 ? 4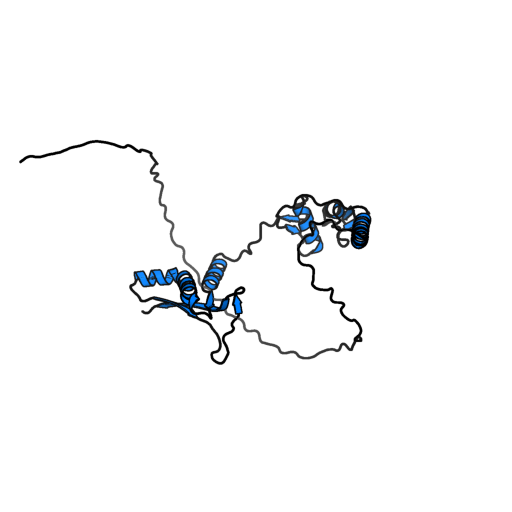.259 0.247 -21.181 1.00 93.75 260 LEU A CA 1
ATOM 2024 C C . LEU A 1 260 ? 5.156 -0.655 -22.056 1.00 93.75 260 LEU A C 1
ATOM 2026 O O . LEU A 1 260 ? 5.225 -0.507 -23.274 1.00 93.75 260 LEU A O 1
ATOM 2030 N N . GLY A 1 261 ? 5.840 -1.616 -21.457 1.00 93.88 261 GLY A N 1
ATOM 2031 C CA . GLY A 1 261 ? 6.638 -2.575 -22.203 1.00 93.88 261 GLY A CA 1
ATOM 2032 C C . GLY A 1 261 ? 7.415 -3.496 -21.284 1.00 93.88 261 GLY A C 1
ATOM 2033 O O . GLY A 1 261 ? 7.433 -3.317 -20.062 1.00 93.88 261 GLY A O 1
ATOM 2034 N N . THR A 1 262 ? 8.086 -4.461 -21.898 1.00 93.75 262 THR A N 1
ATOM 2035 C CA . THR A 1 262 ? 8.980 -5.394 -21.219 1.00 93.75 262 THR A CA 1
ATOM 2036 C C . THR A 1 262 ? 10.334 -5.400 -21.913 1.00 93.75 262 THR A C 1
ATOM 2038 O O . THR A 1 262 ? 10.427 -5.429 -23.140 1.00 93.75 262 THR A O 1
ATOM 2041 N N . CYS A 1 263 ? 11.394 -5.382 -21.118 1.00 93.94 263 CYS A N 1
ATOM 2042 C CA . CYS A 1 263 ? 12.764 -5.507 -21.569 1.00 93.94 263 CYS A CA 1
ATOM 2043 C C . CYS A 1 263 ? 13.021 -6.920 -22.090 1.00 93.94 263 CYS A C 1
ATOM 2045 O O . CYS A 1 263 ? 12.870 -7.903 -21.364 1.00 93.94 263 CYS A O 1
ATOM 2047 N N . TYR A 1 264 ? 13.436 -6.999 -23.347 1.00 91.19 264 TYR A N 1
ATOM 2048 C CA . TYR A 1 264 ? 13.877 -8.214 -24.002 1.00 91.19 264 TYR A CA 1
ATOM 2049 C C . TYR A 1 264 ? 15.405 -8.208 -24.087 1.00 91.19 264 TYR A C 1
ATOM 2051 O O . TYR A 1 264 ? 16.006 -7.304 -24.672 1.00 91.19 264 TYR A O 1
ATOM 2059 N N . CYS A 1 265 ? 16.022 -9.205 -23.456 1.00 89.94 265 CYS A N 1
ATOM 2060 C CA . CYS A 1 265 ? 17.467 -9.370 -23.353 1.00 89.94 265 CYS A CA 1
ATOM 2061 C C . CYS A 1 265 ? 17.942 -10.281 -24.499 1.00 89.94 265 CYS A C 1
ATOM 2063 O O . CYS A 1 265 ? 17.968 -11.500 -24.343 1.00 89.94 265 CYS A O 1
ATOM 2065 N N . TYR A 1 266 ? 18.250 -9.716 -25.669 1.00 84.06 266 TYR A N 1
ATOM 2066 C CA . TYR A 1 266 ? 18.666 -10.501 -26.833 1.00 84.06 266 TYR A CA 1
ATOM 2067 C C . TYR A 1 266 ? 20.184 -10.680 -26.885 1.00 84.06 266 TYR A C 1
ATOM 2069 O O . TYR A 1 266 ? 20.946 -9.746 -26.635 1.00 84.06 266 TYR A O 1
ATOM 2077 N N . HIS A 1 267 ? 20.622 -11.871 -27.278 1.00 78.31 267 HIS A N 1
ATOM 2078 C CA . HIS A 1 267 ? 22.007 -12.158 -27.619 1.00 78.31 267 HIS A CA 1
ATOM 2079 C C . HIS A 1 267 ? 22.058 -13.071 -28.841 1.00 78.31 267 HIS A C 1
ATOM 2081 O O . HIS A 1 267 ? 21.230 -13.975 -28.977 1.00 78.31 267 HIS A O 1
ATOM 2087 N N . GLN A 1 268 ? 23.051 -12.878 -29.704 1.00 68.56 268 GLN A N 1
ATOM 2088 C CA . GLN A 1 268 ? 23.363 -13.878 -30.724 1.00 68.56 268 GLN A CA 1
ATOM 2089 C C . GLN A 1 268 ? 24.217 -14.984 -30.083 1.00 68.56 268 GLN A C 1
ATOM 2091 O O . GLN A 1 268 ? 24.892 -14.746 -29.073 1.00 68.56 268 GLN A O 1
ATOM 2096 N N . GLN A 1 269 ? 24.080 -16.207 -30.596 1.00 58.31 269 GLN A N 1
ATOM 2097 C CA . GLN A 1 269 ? 24.928 -17.353 -30.250 1.00 58.31 269 GLN A CA 1
ATOM 2098 C C . GLN A 1 269 ? 26.085 -17.425 -31.244 1.00 58.31 269 GLN A C 1
ATOM 2100 O O . GLN A 1 269 ? 25.815 -17.155 -32.436 1.00 58.31 269 GLN A O 1
#

pLDDT: mean 71.21, std 24.12, range [27.88, 95.31]

Foldseek 3Di:
DDDDDDDDDDDDDDDDDDDDDDDDDDDDDDDDDDDDDDDDDDDDDDDDDDDDDDDDDPDDDPPDDDPPDDPDDPPDDDDDDVNVVVVVVVQVCQAFAQQAWDFPDPQLPCLQRQCSLQSNHDVVTIDRPDGGGRDDADQFDDFDKAWPPNVDPSSRVSQVVQVRRPHHDVSTMDTDDPPPPPDPPVVVVVVVLQVLQKFWDWPDPVCQVVRQVSQCVSCVVVVVVCVVVVWDKGKHWDDDDDPVDDQPWDDDPDPTIIGMTGIDIDIDD

Secondary structure (DSSP, 8-state):
---------------------------------------------------------S-----PPPS---S----SPP-SHHHHHHHHHHHHHHHHSEEEEEESSTTSTTHHHHHHTTT---TTTEEEEEES-PPPP-------EEESSTT-HHHHHHHHHHHHHT---TTTEEE---------HHHHHHHHHHHHTEEEEESSGGGHHHHHHHHHHHTHHHHHHHHHTT--EEEEEE----TTS----EEETTTEEEEEEEEEEEE--